Protein 1R8I (pdb70)

B-factor: mean 67.79, std 21.92, range [25.27, 118.04]

Nearest PDB structures (foldseek):
  1r8i-assembly1_A  TM=1.005E+00  e=4.907E-24  Escherichia coli
  4cgk-assembly1_A  TM=2.579E-01  e=3.972E+00  Streptococcus pneumoniae D39
  7p54-assembly1_B  TM=2.835E-01  e=8.994E+00  Homo sapiens

Secondary structure (DSSP, 8-state):
--STTHHHHHHHHHHHHHHHHHHHHHHHHHHHHHHTT--GGGSSSTTTSS-------TTTTHHHHHHH-S--SSS-HHHHSS-SHHHHTT--TTTTHHHHHHHHHHTTTT-HHHHHHHHHHHHHHHHHHHHHHHHHTTS--HHHHHHHHHHHHHHHHHHHHHHHHHHHHHHHHHHHHHHHHTTTS--

Foldseek 3Di:
DCPVVVVVVLVVLLVLLVVLLVLLVVLLVLLVVCLVQQCLVVQLDPLLVPLQDADLDPVVCLLLLQLVQPAAQQPRLVVLAPDSCVCVPPNDGSSVLSVSSNSCVVPPVSVSVSVVVSSVVLSVVSVVLNVQSVVCVVVPDDVSSVVSVVVSVVSVSHSVSNVSNVVVVVSSSVSRVVSVVSSVVPD

Organism: Escherichia coli (NCBI:txid562)

Solvent-accessible surface area: 10168 Å² total; per-residue (Å²): 150,69,94,92,52,35,40,106,87,4,76,101,4,24,102,57,0,99,126,4,44,62,68,1,74,70,0,41,80,64,2,21,62,8,21,117,83,16,63,4,64,100,19,94,37,134,104,20,118,108,51,46,47,91,61,8,81,141,42,54,130,32,2,41,82,0,8,102,26,116,43,27,25,2,77,33,5,78,74,8,12,59,45,47,60,37,2,79,65,90,67,93,73,23,36,1,4,55,46,2,6,107,41,2,32,120,107,40,4,39,64,84,95,110,6,51,138,23,2,80,103,24,33,124,69,0,42,77,1,38,60,49,1,112,123,6,79,94,104,90,67,150,155,41,18,54,79,2,72,56,101,2,110,92,6,44,24,8,0,100,8,1,58,13,5,1,77,1,2,80,28,0,15,36,3,0,74,94,24,36,65,29,50,135,72,113,133

InterPro domains:
  IPR014158 Type IV secretion system protein VirB5-like [PF07996] (28-215)
  IPR014158 Type IV secretion system protein VirB5-like [cd14262] (39-212)
  IPR023220 Type IV secretion system VirB5 superfamily [G3DSA:1.20.58.430] (25-218)

Radius of gyration: 20.44 Å; Cα contacts (8 Å, |Δi|>4): 172; chains: 1; bounding box: 71×39×32 Å

Structure (mmCIF, N/CA/C/O backbone):
data_1R8I
#
_entry.id   1R8I
#
_cell.length_a   144.015
_cell.length_b   144.015
_cell.length_c   91.880
_cell.angle_alpha   90.00
_cell.angle_beta   90.00
_cell.angle_gamma   120.00
#
_symmetry.space_group_name_H-M   'H 3 2'
#
loop_
_atom_site.group_PDB
_atom_site.id
_atom_site.type_symbol
_atom_site.label_atom_id
_atom_site.label_alt_id
_atom_site.label_comp_id
_atom_site.label_asym_id
_atom_site.label_entity_id
_atom_site.label_seq_id
_atom_site.pdbx_PDB_ins_code
_atom_site.Cartn_x
_atom_site.Cartn_y
_atom_site.Cartn_z
_atom_site.occupancy
_atom_site.B_iso_or_equiv
_atom_site.auth_seq_id
_atom_site.auth_comp_id
_atom_site.auth_asym_id
_atom_site.auth_atom_id
_atom_site.pdbx_PDB_model_num
ATOM 1 N N . THR A 1 8 ? 33.895 42.693 37.135 1.00 109.20 32 THR A N 1
ATOM 2 C CA . THR A 1 8 ? 33.308 43.601 38.168 1.00 110.45 32 THR A CA 1
ATOM 3 C C . THR A 1 8 ? 32.066 44.306 37.615 1.00 110.59 32 THR A C 1
ATOM 4 O O . THR A 1 8 ? 31.027 44.385 38.279 1.00 110.42 32 THR A O 1
ATOM 6 N N . GLU A 1 9 ? 32.188 44.818 36.393 1.00 110.56 33 GLU A N 1
ATOM 7 C CA . GLU A 1 9 ? 31.093 45.517 35.728 1.00 109.43 33 GLU A CA 1
ATOM 8 C C . GLU A 1 9 ? 31.180 45.297 34.216 1.00 108.65 33 GLU A C 1
ATOM 9 O O . GLU A 1 9 ? 30.629 46.073 33.436 1.00 108.81 33 GLU A O 1
ATOM 11 N N . LEU A 1 10 ? 31.884 44.238 33.814 1.00 107.09 34 LEU A N 1
ATOM 12 C CA . LEU A 1 10 ? 32.034 43.895 32.401 1.00 105.49 34 LEU A CA 1
ATOM 13 C C . LEU A 1 10 ? 30.748 43.205 31.932 1.00 104.52 34 LEU A C 1
ATOM 14 O O . LEU A 1 10 ? 30.174 43.561 30.899 1.00 104.34 34 LEU A O 1
ATOM 16 N N . ILE A 1 11 ? 30.306 42.212 32.703 1.00 102.71 35 ILE A N 1
ATOM 17 C CA . ILE A 1 11 ? 29.084 41.474 32.402 1.00 99.81 35 ILE A CA 1
ATOM 18 C C . ILE A 1 11 ? 27.928 42.181 33.099 1.00 98.19 35 ILE A C 1
ATOM 19 O O . ILE A 1 11 ? 26.760 41.944 32.791 1.00 99.64 35 ILE A O 1
ATOM 21 N N . LYS A 1 12 ? 28.262 43.047 34.048 1.00 95.28 36 LYS A N 1
ATOM 22 C CA . LYS A 1 12 ? 27.254 43.792 34.785 1.00 93.48 36 LYS A CA 1
ATOM 23 C C . LYS A 1 12 ? 26.665 44.897 33.906 1.00 92.45 36 LYS A C 1
ATOM 24 O O . LYS A 1 12 ? 25.635 45.494 34.236 1.00 91.57 36 LYS A O 1
ATOM 26 N N . GLN A 1 13 ? 27.331 45.172 32.787 1.00 91.19 37 GLN A N 1
ATOM 27 C CA . GLN A 1 13 ? 26.864 46.197 31.855 1.00 8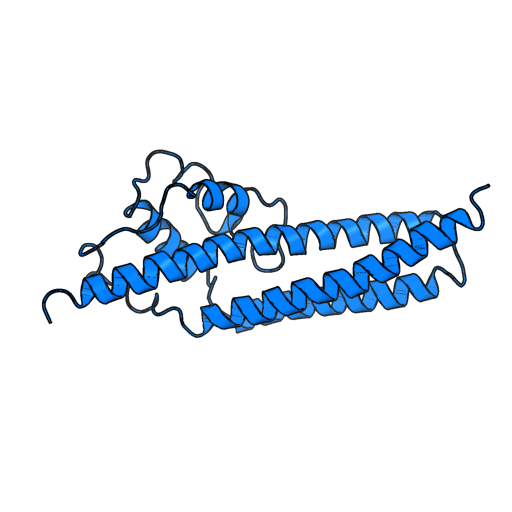9.00 37 GLN A CA 1
ATOM 28 C C . GLN A 1 13 ? 25.841 45.544 30.940 1.00 86.49 37 GLN A C 1
ATOM 29 O O . GLN A 1 13 ? 24.760 46.091 30.712 1.00 85.75 37 GLN A O 1
ATOM 31 N N . GLY A 1 14 ? 26.194 44.367 30.423 1.00 83.88 38 GLY A N 1
ATOM 32 C CA . GLY A 1 14 ? 25.286 43.631 29.562 1.00 81.27 38 GLY A CA 1
ATOM 33 C C . GLY A 1 14 ? 23.981 43.420 30.309 1.00 79.53 38 GLY A C 1
ATOM 34 O O . GLY A 1 14 ? 22.965 43.042 29.726 1.00 78.02 38 GLY A O 1
ATOM 35 N N . GLU A 1 15 ? 24.020 43.663 31.617 1.00 78.76 39 GLU A N 1
ATOM 36 C CA . GLU A 1 15 ? 22.842 43.531 32.451 1.00 77.60 39 GLU A CA 1
ATOM 37 C C . GLU A 1 15 ? 21.976 44.764 32.235 1.00 75.51 39 GLU A C 1
ATOM 38 O O . GLU A 1 15 ? 20.901 44.675 31.646 1.00 73.37 39 GLU A O 1
ATOM 44 N N . GLN A 1 16 ? 22.463 45.915 32.708 1.00 75.36 40 GLN A N 1
ATOM 45 C CA . GLN A 1 16 ? 21.734 47.181 32.589 1.00 73.93 40 GLN A CA 1
ATOM 46 C C . GLN A 1 16 ? 21.289 47.376 31.147 1.00 70.73 40 GLN A C 1
ATOM 47 O O . GLN A 1 16 ? 20.253 47.994 30.871 1.00 70.00 40 GLN A O 1
ATOM 53 N N . LEU A 1 17 ? 22.082 46.836 30.233 1.00 65.85 41 LEU A N 1
ATOM 54 C CA . LEU A 1 17 ? 21.783 46.949 28.825 1.00 62.16 41 LEU A CA 1
ATOM 55 C C . LEU A 1 17 ? 20.512 46.163 28.487 1.00 61.62 41 LEU A C 1
ATOM 56 O O . LEU A 1 17 ? 19.584 46.724 27.892 1.00 63.89 41 LEU A O 1
ATOM 61 N N . GLU A 1 18 ? 20.445 44.885 28.869 1.00 59.35 42 GLU A N 1
ATOM 62 C CA . GLU A 1 18 ? 19.246 44.084 28.586 1.00 56.30 42 GLU A CA 1
ATOM 63 C C . GLU A 1 18 ? 18.030 44.713 29.276 1.00 55.57 42 GLU A C 1
ATOM 64 O O . GLU A 1 18 ? 16.928 44.751 28.718 1.00 54.00 42 GLU A O 1
ATOM 70 N N . GLN A 1 19 ? 18.245 45.205 30.493 1.00 55.79 43 GLN A N 1
ATOM 71 C CA . GLN A 1 19 ? 17.198 45.856 31.263 1.00 56.84 43 GLN A CA 1
ATOM 72 C C . GLN A 1 19 ? 16.568 46.927 30.364 1.00 57.13 43 GLN A C 1
ATOM 73 O O . GLN A 1 19 ? 15.346 47.147 30.386 1.00 55.88 43 GLN A O 1
ATOM 79 N N . MET A 1 20 ? 17.417 47.586 29.572 1.00 56.14 44 MET A N 1
ATOM 80 C CA . MET A 1 20 ? 16.966 48.616 28.647 1.00 54.72 44 MET A CA 1
ATOM 81 C C . MET A 1 20 ? 16.051 47.969 27.600 1.00 55.86 44 MET A C 1
ATOM 82 O O . MET A 1 20 ? 14.867 48.305 27.514 1.00 55.81 44 MET A O 1
ATOM 87 N N . ALA A 1 21 ? 16.593 47.028 26.826 1.00 56.48 45 ALA A N 1
ATOM 88 C CA . ALA A 1 21 ? 15.830 46.343 25.773 1.00 56.91 45 ALA A CA 1
ATOM 89 C C . ALA A 1 21 ? 14.432 45.924 26.208 1.00 57.81 45 ALA A C 1
ATOM 90 O O . ALA A 1 21 ? 13.511 45.829 25.373 1.00 55.60 45 ALA A O 1
ATOM 92 N N . GLN A 1 22 ? 14.287 45.659 27.506 1.00 58.43 46 GLN A N 1
ATOM 93 C CA . GLN A 1 22 ? 13.004 45.254 28.071 1.00 60.26 46 GLN A CA 1
ATOM 94 C C . GLN A 1 22 ? 12.153 46.483 28.196 1.00 59.11 46 GLN A C 1
ATOM 95 O O . GLN A 1 22 ? 11.004 46.506 27.753 1.00 57.14 46 GLN A O 1
ATOM 101 N N . GLN A 1 23 ? 12.735 47.496 28.835 1.00 60.30 47 GLN A N 1
ATOM 102 C CA . GLN A 1 23 ? 12.074 48.780 29.045 1.00 59.90 47 GLN A CA 1
ATOM 103 C C . GLN A 1 23 ? 11.466 49.216 27.717 1.00 57.93 47 GLN A C 1
ATOM 104 O O . GLN A 1 23 ? 10.324 49.674 27.656 1.00 57.48 47 GLN A O 1
ATOM 110 N N . LEU A 1 24 ? 12.233 49.059 26.647 1.00 54.42 48 LEU A N 1
ATOM 111 C CA . LEU A 1 24 ? 11.738 49.442 25.350 1.00 52.85 48 LEU A CA 1
ATOM 112 C C . LEU A 1 24 ? 10.473 48.672 25.017 1.00 51.96 48 LEU A C 1
ATOM 113 O O . LEU A 1 24 ? 9.402 49.266 24.973 1.00 51.14 48 LEU A O 1
ATOM 118 N N . GLU A 1 25 ? 10.583 47.360 24.809 1.00 55.42 49 GLU A N 1
ATOM 119 C CA . GLU A 1 25 ? 9.417 46.543 24.454 1.00 56.63 49 GLU A CA 1
ATOM 120 C C . GLU A 1 25 ? 8.251 46.757 25.399 1.00 55.44 49 GLU A C 1
ATOM 121 O O . GLU A 1 25 ? 7.094 46.622 24.999 1.00 54.28 49 GLU A O 1
ATOM 127 N N . GLN A 1 26 ? 8.560 47.104 26.645 1.00 54.67 50 GLN A N 1
ATOM 128 C CA . GLN A 1 26 ? 7.546 47.359 27.663 1.00 53.91 50 GLN A CA 1
ATOM 129 C C . GLN A 1 26 ? 6.886 48.732 27.448 1.00 52.79 50 GLN A C 1
ATOM 130 O O . GLN A 1 26 ? 5.686 48.883 27.669 1.00 52.75 50 GLN A O 1
ATOM 136 N N . LEU A 1 27 ? 7.670 49.732 27.027 1.00 52.98 51 LEU A N 1
ATOM 137 C CA . LEU A 1 27 ? 7.142 51.082 26.743 1.00 50.58 51 LEU A CA 1
ATOM 138 C C . LEU A 1 27 ? 6.322 51.043 25.467 1.00 50.43 51 LEU A C 1
ATOM 139 O O . LEU A 1 27 ? 5.264 51.654 25.391 1.00 51.37 51 LEU A O 1
ATOM 144 N N . LYS A 1 28 ? 6.817 50.331 24.460 1.00 50.20 52 LYS A N 1
ATOM 145 C CA . LYS A 1 28 ? 6.091 50.210 23.206 1.00 51.08 52 LYS A CA 1
ATOM 146 C C . LYS A 1 28 ? 4.720 49.624 23.530 1.00 51.26 52 LYS A C 1
ATOM 147 O O . LYS A 1 28 ? 3.797 49.630 22.696 1.00 51.96 52 LYS A O 1
ATOM 153 N N . SER A 1 29 ? 4.598 49.099 24.745 1.00 50.59 53 SER A N 1
ATOM 154 C CA . SER A 1 29 ? 3.350 48.490 25.165 1.00 49.72 53 SER A CA 1
ATOM 155 C C . SER A 1 29 ? 2.344 49.497 25.730 1.00 48.93 53 SER A C 1
ATOM 156 O O . SER A 1 29 ? 1.182 49.489 25.319 1.00 47.40 53 SER A O 1
ATOM 159 N N . GLN A 1 30 ? 2.763 50.355 26.663 1.00 49.04 54 GLN A N 1
ATOM 160 C CA . G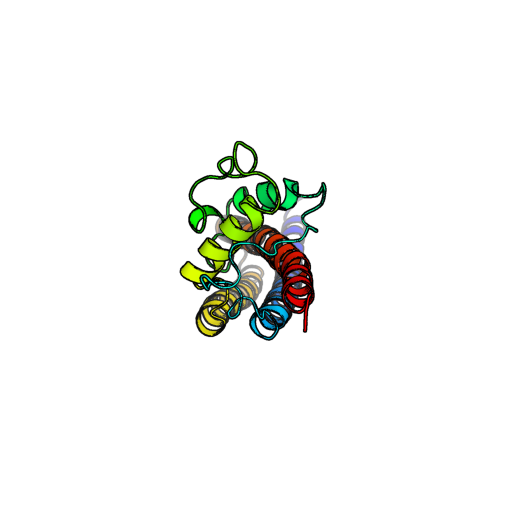LN A 1 30 ? 1.824 51.344 27.200 1.00 51.01 54 GLN A CA 1
ATOM 161 C C . GLN A 1 30 ? 1.322 52.175 26.020 1.00 52.57 54 GLN A C 1
ATOM 162 O O . GLN A 1 30 ? 0.116 52.382 25.831 1.00 54.72 54 GLN A O 1
ATOM 168 N N . LEU A 1 31 ? 2.275 52.655 25.232 1.00 51.42 55 LEU A N 1
ATOM 169 C CA . LEU A 1 31 ? 1.968 53.476 24.082 1.00 52.61 55 LEU A CA 1
ATOM 170 C C . LEU A 1 31 ? 0.848 52.842 23.278 1.00 52.70 55 LEU A C 1
ATOM 171 O O . LEU A 1 31 ? -0.097 53.520 22.882 1.00 52.18 55 LEU A O 1
ATOM 176 N N . GLU A 1 32 ? 0.950 51.538 23.045 1.00 54.33 56 GLU A N 1
ATOM 177 C CA . GLU A 1 32 ? -0.069 50.837 22.275 1.00 56.18 56 GLU A CA 1
ATOM 178 C C . GLU A 1 32 ? -1.430 51.041 22.939 1.00 57.57 56 GLU A C 1
ATOM 179 O O . GLU A 1 32 ? -2.441 51.275 22.269 1.00 57.93 56 GLU A O 1
ATOM 185 N N . THR A 1 33 ? -1.438 50.944 24.265 1.00 58.68 57 THR A N 1
ATOM 186 C CA . THR A 1 33 ? -2.647 51.132 25.053 1.00 59.13 57 THR A CA 1
ATOM 187 C C . THR A 1 33 ? -3.100 52.571 24.831 1.00 59.01 57 THR A C 1
ATOM 188 O O . THR A 1 33 ? -4.160 52.817 24.244 1.00 59.84 57 THR A O 1
ATOM 192 N N . GLN A 1 34 ? -2.282 53.517 25.287 1.00 57.21 58 GLN A N 1
ATOM 193 C CA . GLN A 1 34 ? -2.593 54.928 25.140 1.00 56.49 58 GLN A CA 1
ATOM 194 C C . GLN A 1 34 ? -3.170 55.225 23.751 1.00 56.25 58 GLN A C 1
ATOM 195 O O . GLN A 1 34 ? -4.284 55.734 23.636 1.00 56.96 58 GLN A O 1
ATOM 201 N N . LYS A 1 35 ? -2.429 54.886 22.702 1.00 57.45 59 LYS A N 1
ATOM 202 C CA . LYS A 1 35 ? -2.902 55.117 21.347 1.00 58.53 59 LYS A CA 1
ATOM 203 C C . LYS A 1 35 ? -4.337 54.611 21.232 1.00 59.50 59 LYS A C 1
ATOM 204 O O . LYS A 1 35 ? -5.253 55.362 20.920 1.00 59.39 59 LYS A O 1
ATOM 210 N N . ASN A 1 36 ? -4.536 53.332 21.503 1.00 61.63 60 ASN A N 1
ATOM 211 C CA . ASN A 1 36 ? -5.867 52.756 21.410 1.00 63.93 60 ASN A CA 1
ATOM 212 C C . ASN A 1 36 ? -6.872 53.475 22.288 1.00 65.56 60 ASN A C 1
ATOM 213 O O . ASN A 1 36 ? -7.896 5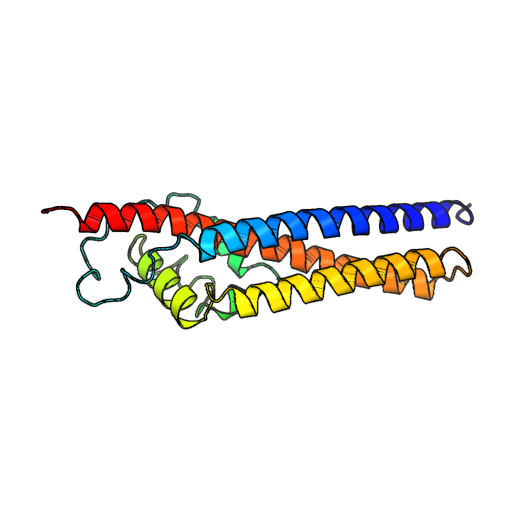3.967 21.800 1.00 67.99 60 ASN A O 1
ATOM 218 N N . MET A 1 37 ? -6.583 53.528 23.583 1.00 65.35 61 MET A N 1
ATOM 219 C CA . MET A 1 37 ? -7.471 54.188 24.520 1.00 66.17 61 MET A CA 1
ATOM 220 C C . MET A 1 37 ? -7.851 55.584 24.007 1.00 66.11 61 MET A C 1
ATOM 221 O O . MET A 1 37 ? -9.040 55.908 23.874 1.00 65.23 61 MET A O 1
ATOM 226 N N . TYR A 1 38 ? -6.845 56.409 23.716 1.00 63.94 62 TYR A N 1
ATOM 227 C CA . TYR A 1 38 ? -7.113 57.750 23.211 1.00 62.02 62 TYR A CA 1
ATOM 228 C C . TYR A 1 38 ? -8.141 57.674 22.085 1.00 61.35 62 TYR A C 1
ATOM 229 O O . TYR A 1 38 ? -9.132 58.397 22.094 1.00 60.75 62 TYR A O 1
ATOM 238 N N . GLU A 1 39 ? -7.888 56.809 21.108 1.00 62.87 63 GLU A N 1
ATOM 239 C CA . GLU A 1 39 ? -8.798 56.641 19.977 1.00 64.89 63 GLU A CA 1
ATOM 240 C C . GLU A 1 39 ? -10.200 56.366 20.472 1.00 64.72 63 GLU A C 1
ATOM 241 O O . GLU A 1 39 ? -11.180 56.829 19.882 1.00 63.49 63 GLU A O 1
ATOM 247 N N . SER A 1 40 ? -10.285 55.594 21.554 1.00 65.15 64 SER A N 1
ATOM 248 C CA . SER A 1 40 ? -11.572 55.269 22.147 1.00 65.89 64 SER A CA 1
ATOM 249 C C . SER A 1 40 ? -12.358 56.567 22.311 1.00 64.77 64 SER A C 1
ATOM 250 O O . SER A 1 40 ? -13.419 56.760 21.711 1.00 65.65 64 SER A O 1
ATOM 253 N N . MET A 1 41 ? -11.802 57.464 23.113 1.00 62.94 65 MET A N 1
ATOM 254 C CA . MET A 1 41 ? -12.423 58.743 23.389 1.00 59.84 65 MET A CA 1
ATOM 255 C C . MET A 1 41 ? -12.673 59.614 22.163 1.00 60.55 65 MET A C 1
ATOM 256 O O . MET A 1 41 ? -13.778 60.115 21.983 1.00 63.05 65 MET A O 1
ATOM 261 N N . ALA A 1 42 ? -11.670 59.794 21.314 1.00 60.84 66 ALA A N 1
ATOM 262 C CA . ALA A 1 42 ? -11.847 60.627 20.125 1.00 60.97 66 ALA A CA 1
ATOM 263 C C . ALA A 1 42 ? -12.988 60.133 19.234 1.00 62.11 66 ALA A C 1
ATOM 264 O O . ALA A 1 42 ? -13.389 60.818 18.280 1.00 61.20 66 ALA A O 1
ATOM 266 N N . LYS A 1 43 ? -13.506 58.948 19.561 1.00 63.12 67 LYS A N 1
ATOM 267 C CA . LYS A 1 43 ? -14.597 58.318 18.811 1.00 64.19 67 LYS A CA 1
ATOM 268 C C . LYS A 1 43 ? -15.906 58.179 19.612 1.00 64.72 67 LYS A C 1
ATOM 269 O O . LYS A 1 43 ? -16.793 57.426 19.222 1.00 65.45 67 LYS A O 1
ATOM 275 N N . THR A 1 44 ? -16.032 58.891 20.727 1.00 63.81 68 THR A N 1
ATOM 276 C CA . THR A 1 44 ? -17.240 58.799 21.553 1.00 63.13 68 THR A CA 1
ATOM 277 C C . THR A 1 44 ? -17.455 60.043 22.418 1.00 63.81 68 THR A C 1
ATOM 278 O O . THR A 1 44 ? -18.246 60.014 23.375 1.00 63.07 68 THR A O 1
ATOM 282 N N . THR A 1 45 ? -16.775 61.130 22.057 1.00 61.84 69 THR A N 1
ATOM 283 C CA . THR A 1 45 ? -16.820 62.365 22.820 1.00 59.17 69 THR A CA 1
ATOM 284 C C . THR A 1 45 ? -18.167 63.012 23.046 1.00 60.57 69 THR A C 1
ATOM 285 O O . THR A 1 45 ? -18.606 63.172 24.193 1.00 62.63 69 THR A O 1
ATOM 289 N N . ASN A 1 46 ? -18.815 63.400 21.957 1.00 59.56 70 ASN A N 1
ATOM 290 C CA . ASN A 1 46 ? -20.097 64.098 22.041 1.00 58.22 70 ASN A CA 1
ATOM 291 C C . ASN A 1 46 ? -19.797 65.567 22.330 1.00 55.31 70 ASN A C 1
ATOM 292 O O . ASN A 1 46 ? -20.600 66.433 22.010 1.00 56.86 70 ASN A O 1
ATOM 297 N N . LEU A 1 47 ? -18.642 65.850 22.921 1.00 51.11 71 LEU A N 1
ATOM 298 C CA . LEU A 1 47 ? -18.294 67.221 23.254 1.00 51.71 71 LEU A CA 1
ATOM 299 C C . LEU A 1 47 ? -18.579 68.232 22.151 1.00 53.66 71 LEU A C 1
ATOM 300 O O . LEU A 1 47 ? -18.633 69.438 22.410 1.00 54.04 71 LEU A O 1
ATOM 305 N N . GLY A 1 48 ? -18.748 67.759 20.921 1.00 54.52 72 GLY A N 1
ATOM 306 C CA . GLY A 1 48 ? -19.041 68.677 19.833 1.00 56.67 72 GLY A CA 1
ATOM 307 C C . GLY A 1 48 ? -20.459 69.218 19.954 1.00 59.16 72 GLY A C 1
ATOM 308 O O . GLY A 1 48 ? -20.851 70.141 19.232 1.00 59.39 72 GLY A O 1
ATOM 309 N N . ASP A 1 49 ? -21.229 68.639 20.875 1.00 60.24 73 ASP A N 1
ATOM 310 C CA . ASP A 1 49 ? -22.609 69.046 21.102 1.00 62.19 73 ASP A CA 1
ATOM 311 C C . ASP A 1 49 ? -22.762 69.740 22.448 1.00 61.19 73 ASP A C 1
ATOM 312 O O . ASP A 1 49 ? -23.804 69.623 23.093 1.00 62.43 73 ASP A O 1
ATOM 317 N N . LEU A 1 50 ? -21.731 70.463 22.872 1.00 58.42 74 LEU A N 1
ATOM 318 C CA . LEU A 1 50 ? -21.769 71.165 24.150 1.00 55.70 74 LEU A CA 1
ATOM 319 C C . LEU A 1 50 ? -20.923 72.428 24.094 1.00 55.92 74 LEU A C 1
ATOM 320 O O . LEU A 1 50 ? -20.513 72.955 25.135 1.00 54.49 74 LEU A O 1
ATOM 325 N N . LEU A 1 51 ? -20.652 72.913 22.887 1.00 54.93 75 LEU A N 1
ATOM 326 C CA . LEU A 1 51 ? -19.836 74.108 22.741 1.00 56.10 75 LEU A CA 1
ATOM 327 C C . LEU A 1 51 ? -20.677 75.258 22.210 1.00 56.95 75 LEU A C 1
ATOM 328 O O . LEU A 1 51 ? -20.139 76.308 21.805 1.00 55.48 75 LEU A O 1
ATOM 333 N N . GLY A 1 52 ? -21.996 75.048 22.218 1.00 56.47 76 GLY A N 1
ATOM 334 C CA . GLY A 1 52 ? -22.931 76.056 21.742 1.00 57.58 76 GLY A CA 1
ATOM 335 C C . GLY A 1 52 ? -23.544 76.887 22.854 1.00 57.65 76 GLY A C 1
ATOM 336 O O . GLY A 1 52 ? -23.371 76.584 24.036 1.00 57.77 76 GLY A O 1
ATOM 337 N N . THR A 1 53 ? -24.261 77.941 22.474 1.00 58.94 77 THR A N 1
ATOM 338 C CA . THR A 1 53 ? -24.904 78.825 23.446 1.00 59.02 77 THR A CA 1
ATOM 339 C C . THR A 1 53 ? -26.091 78.164 24.144 1.00 61.97 77 THR A C 1
ATOM 340 O O . THR A 1 53 ? -26.471 78.564 25.241 1.00 61.54 77 THR A O 1
ATOM 344 N N . SER A 1 54 ? -26.663 77.146 23.505 1.00 66.63 78 SER A N 1
ATOM 345 C CA . SER A 1 54 ? -27.825 76.438 24.038 1.00 69.14 78 SER A CA 1
ATOM 346 C C . SER A 1 54 ? -27.517 75.508 25.201 1.00 71.52 78 SER A C 1
ATOM 347 O O . SER A 1 54 ? -28.428 75.009 25.866 1.00 71.05 78 SER A O 1
ATOM 350 N N . THR A 1 55 ? -26.238 75.275 25.454 1.00 75.84 79 THR A N 1
ATOM 351 C CA . THR A 1 55 ? -25.859 74.367 26.521 1.00 80.83 79 THR A CA 1
ATOM 352 C C . THR A 1 55 ? -25.209 75.083 27.699 1.00 85.47 79 THR A C 1
ATOM 353 O O . THR A 1 55 ? -25.316 74.621 28.838 1.00 85.46 79 THR A O 1
ATOM 357 N N . ASN A 1 56 ? -24.543 76.205 27.414 1.00 91.47 80 ASN A N 1
ATOM 358 C CA . ASN A 1 56 ? -23.833 77.009 28.422 1.00 98.21 80 ASN A CA 1
ATOM 359 C C . ASN A 1 56 ? -24.250 76.757 29.878 1.00 102.19 80 ASN A C 1
ATOM 360 O O . ASN A 1 56 ? -23.400 76.555 30.757 1.00 103.23 80 ASN A O 1
ATOM 365 N N . THR A 1 57 ? -25.553 76.782 30.139 1.00 105.85 81 THR A N 1
ATOM 366 C CA . THR A 1 57 ? -26.045 76.534 31.485 1.00 108.42 81 THR A CA 1
ATOM 367 C C . THR A 1 57 ? -26.313 75.028 31.613 1.00 110.73 81 THR A C 1
ATOM 368 O O . THR A 1 57 ? -25.421 74.222 31.315 1.00 109.21 81 THR A O 1
ATOM 372 N N . LEU A 1 58 ? -27.527 74.657 32.038 1.00 113.45 82 LEU A N 1
ATOM 373 C CA . LEU A 1 58 ? -27.926 73.251 32.210 1.00 115.19 82 LEU A CA 1
ATOM 374 C C . LEU A 1 58 ? -26.709 72.357 32.465 1.00 116.21 82 LEU A C 1
ATOM 375 O O . LEU A 1 58 ? -26.558 71.293 31.851 1.00 115.94 82 LEU A O 1
ATOM 377 N N . ALA A 1 59 ? -25.851 72.806 33.381 1.00 116.66 83 ALA A N 1
ATOM 378 C CA . ALA A 1 59 ? -24.626 72.092 33.726 1.00 117.23 83 ALA A CA 1
ATOM 379 C C . ALA A 1 59 ? -24.686 71.398 35.091 1.00 117.44 83 ALA A C 1
ATOM 380 O O . ALA A 1 59 ? -24.634 72.055 36.138 1.00 118.04 83 ALA A O 1
ATOM 382 N N . ASN A 1 60 ? -24.789 70.068 35.065 1.00 116.57 84 ASN A N 1
ATOM 383 C CA . ASN A 1 60 ? -24.835 69.261 36.283 1.00 114.70 84 ASN A CA 1
ATOM 384 C C . ASN A 1 60 ? -23.442 69.233 36.917 1.00 113.59 84 ASN A C 1
ATOM 385 O O . ASN A 1 60 ? -22.726 70.239 36.901 1.00 112.72 84 ASN A O 1
ATOM 387 N N . ASN A 1 61 ? -23.056 68.086 37.471 1.00 112.65 85 ASN A N 1
ATOM 388 C CA . ASN A 1 61 ? -21.743 67.963 38.097 1.00 111.72 85 ASN A CA 1
ATOM 389 C C . ASN A 1 61 ? -21.241 66.528 38.233 1.00 110.75 85 ASN A C 1
ATOM 390 O O . ASN A 1 61 ? -22.020 65.581 38.378 1.00 110.09 85 ASN A O 1
ATOM 395 N N . LEU A 1 62 ? -19.921 66.391 38.172 1.00 110.04 86 LEU A N 1
ATOM 396 C CA . LEU A 1 62 ? -19.248 65.108 38.317 1.00 109.89 86 LEU A CA 1
ATOM 397 C C . LEU A 1 62 ? -17.729 65.254 38.495 1.00 109.42 86 LEU A C 1
ATOM 398 O O . LEU A 1 62 ? -17.049 64.281 38.840 1.00 109.12 86 LEU A O 1
ATOM 403 N N . PRO A 1 63 ? -17.169 66.458 38.242 1.00 109.80 87 PRO A N 1
ATOM 404 C CA . PRO A 1 63 ? -15.716 66.589 38.426 1.00 110.85 87 PRO A CA 1
ATOM 405 C C . PRO A 1 63 ? -15.381 66.543 39.923 1.00 110.60 87 PRO A C 1
ATOM 406 O O . PRO A 1 63 ? -14.979 67.547 40.523 1.00 111.06 87 PRO A O 1
ATOM 410 N N . ASP A 1 64 ? -15.556 65.358 40.506 1.00 109.35 88 ASP A N 1
ATOM 411 C CA . ASP A 1 64 ? -15.322 65.117 41.924 1.00 108.02 88 ASP A CA 1
ATOM 412 C C . ASP A 1 64 ? -13.969 65.555 42.487 1.00 107.02 88 ASP A C 1
ATOM 413 O O . ASP A 1 64 ? -13.139 66.148 41.792 1.00 107.37 88 ASP A O 1
ATOM 418 N N . ASN A 1 65 ? -13.779 65.245 43.767 1.00 106.09 89 ASN A N 1
ATOM 419 C CA . ASN A 1 65 ? -12.572 65.569 44.527 1.00 104.82 89 ASN A CA 1
ATOM 420 C C . ASN A 1 65 ? -11.251 65.384 43.776 1.00 103.76 89 ASN A C 1
ATOM 421 O O . ASN A 1 65 ? -10.360 66.241 43.854 1.00 102.88 89 ASN A O 1
ATOM 426 N N . TRP A 1 66 ? -11.133 64.261 43.064 1.00 102.19 90 TRP A N 1
ATOM 427 C CA . TRP A 1 66 ? -9.930 63.918 42.310 1.00 99.61 90 TRP A CA 1
ATOM 428 C C . TRP A 1 66 ? -9.427 65.025 41.373 1.00 98.41 90 TRP A C 1
ATOM 429 O O . TRP A 1 66 ? -8.462 64.813 40.637 1.00 99.63 90 TRP A O 1
ATOM 431 N N . LYS A 1 67 ? -10.071 66.195 41.409 1.00 96.07 91 LYS A N 1
ATOM 432 C CA . LYS A 1 67 ? -9.693 67.341 40.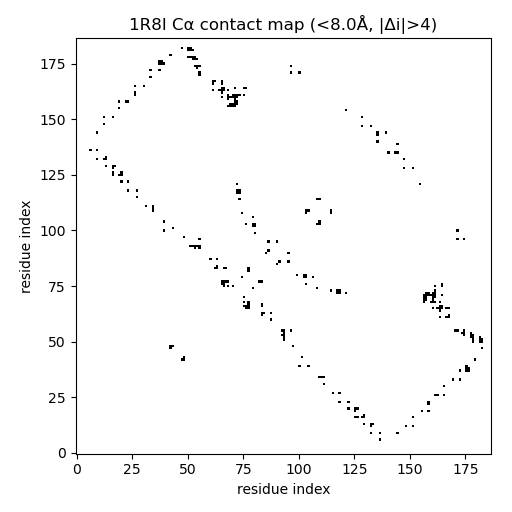577 1.00 93.15 91 LYS A CA 1
ATOM 433 C C . LYS A 1 67 ? -8.245 67.798 40.774 1.00 93.22 91 LYS A C 1
ATOM 434 O O . LYS A 1 67 ? -7.914 68.971 40.575 1.00 90.54 91 LYS A O 1
ATOM 440 N N . GLU A 1 68 ? -7.399 66.864 41.197 1.00 94.36 92 GLU A N 1
ATOM 441 C CA . GLU A 1 68 ? -5.973 67.111 41.356 1.00 96.05 92 GLU A CA 1
ATOM 442 C C . GLU A 1 68 ? -5.414 66.479 40.090 1.00 95.09 92 GLU A C 1
ATOM 443 O O . GLU A 1 68 ? -4.280 66.730 39.685 1.00 94.36 92 GLU A O 1
ATOM 449 N N . VAL A 1 69 ? -6.237 65.632 39.481 1.00 94.38 93 VAL A N 1
ATOM 450 C CA . VAL A 1 69 ? -5.880 64.976 38.241 1.00 93.73 93 VAL A CA 1
ATOM 451 C C . VAL A 1 69 ? -5.469 66.091 37.293 1.00 93.87 93 VAL A C 1
ATOM 452 O O . VAL A 1 69 ? -4.513 65.952 36.532 1.00 95.55 93 VAL A O 1
ATOM 456 N N . TYR A 1 70 ? -6.191 67.205 37.356 1.00 93.22 94 TYR A N 1
ATOM 457 C CA . TYR A 1 70 ? -5.896 68.359 36.517 1.00 93.29 94 TYR A CA 1
ATOM 458 C C . TYR A 1 70 ? -4.509 68.917 36.818 1.00 93.30 94 TYR A C 1
ATOM 459 O O . TYR A 1 70 ? -3.868 69.508 35.949 1.00 93.02 94 TYR A O 1
ATOM 468 N N . SER A 1 71 ? -4.048 68.746 38.052 1.00 93.75 95 SER A N 1
ATOM 469 C CA . SER A 1 71 ? -2.728 69.249 38.418 1.00 93.86 95 SER A CA 1
ATOM 470 C C . SER A 1 71 ? -1.649 68.351 37.811 1.00 91.84 95 SER A C 1
ATOM 471 O O . SER A 1 71 ? -0.719 68.843 37.169 1.00 91.47 95 SER A O 1
ATOM 474 N N . ASP A 1 72 ? -1.784 67.039 38.005 1.00 89.47 96 ASP A N 1
ATOM 475 C CA . ASP A 1 72 ? -0.817 66.087 37.466 1.00 88.34 96 ASP A CA 1
ATOM 476 C C . ASP A 1 72 ? -0.710 66.280 35.963 1.00 86.83 96 ASP A C 1
ATOM 477 O O . ASP A 1 72 ? 0.388 66.402 35.411 1.00 86.23 96 ASP A O 1
ATOM 482 N N . ALA A 1 73 ? -1.867 66.305 35.312 1.00 84.01 97 ALA A N 1
ATOM 483 C CA . ALA A 1 73 ? -1.937 66.469 33.872 1.00 82.88 97 ALA A CA 1
ATOM 484 C C . ALA A 1 73 ? -1.165 67.685 33.372 1.00 81.93 97 ALA A C 1
ATOM 485 O O . ALA A 1 73 ? -0.400 67.589 32.408 1.00 81.60 97 ALA A O 1
ATOM 487 N N . MET A 1 74 ? -1.355 68.828 34.022 1.00 81.03 98 MET A N 1
ATOM 488 C CA . MET A 1 74 ? -0.665 70.036 33.591 1.00 80.16 98 MET A CA 1
ATOM 489 C C . MET A 1 74 ? 0.770 70.096 34.095 1.00 79.27 98 MET A C 1
ATOM 490 O O . MET A 1 74 ? 1.578 70.878 33.593 1.00 77.86 98 MET A O 1
ATOM 495 N N . ASN A 1 75 ? 1.085 69.262 35.082 1.00 79.85 99 ASN A N 1
ATOM 496 C CA . ASN A 1 75 ? 2.433 69.217 35.639 1.00 81.42 99 ASN A CA 1
ATOM 497 C C . ASN A 1 75 ? 3.374 68.501 34.682 1.00 80.28 99 ASN A C 1
ATOM 498 O O . ASN A 1 75 ? 4.471 68.995 34.400 1.00 79.66 99 ASN A O 1
ATOM 503 N N . SER A 1 76 ? 2.935 67.342 34.190 1.00 78.38 100 SER A N 1
ATOM 504 C CA . SER A 1 76 ? 3.717 66.546 33.249 1.00 75.03 100 SER A CA 1
ATOM 505 C C . SER A 1 76 ? 4.777 67.384 32.532 1.00 74.23 100 SER A C 1
ATOM 506 O O . SER A 1 76 ? 4.467 68.339 31.814 1.00 72.72 100 SER A O 1
ATOM 509 N N . SER A 1 77 ? 6.035 67.025 32.749 1.00 73.96 101 SER A N 1
ATOM 510 C CA . SER A 1 77 ? 7.152 67.712 32.114 1.00 73.14 101 SER A CA 1
ATOM 511 C C . SER A 1 77 ? 7.109 67.495 30.590 1.00 71.48 101 SER A C 1
ATOM 512 O O . SER A 1 77 ? 7.514 68.372 29.819 1.00 73.23 101 SER A O 1
ATOM 515 N N . SER A 1 78 ? 6.619 66.324 30.175 1.00 66.85 102 SER A N 1
ATOM 516 C CA . SER A 1 78 ? 6.515 65.956 28.763 1.00 62.58 102 SER A CA 1
ATOM 517 C C . SER A 1 78 ? 5.208 65.232 28.456 1.00 59.90 102 SER A C 1
ATOM 518 O O . SER A 1 78 ? 4.383 64.992 29.336 1.00 59.10 102 SER A O 1
ATOM 521 N N . SER A 1 79 ? 5.043 64.875 27.189 1.00 55.89 103 SER A N 1
ATOM 522 C CA . SER A 1 79 ? 3.876 64.137 26.722 1.00 54.00 103 SER A CA 1
ATOM 523 C C . SER A 1 79 ? 4.172 63.721 25.287 1.00 52.10 103 SER A C 1
ATOM 524 O O . SER A 1 79 ? 5.192 64.129 24.717 1.00 53.06 103 SER A O 1
ATOM 527 N N . VAL A 1 80 ? 3.301 62.904 24.704 1.00 47.20 104 VAL A N 1
ATOM 528 C CA . VAL A 1 80 ? 3.514 62.455 23.339 1.00 42.23 104 VAL A CA 1
ATOM 529 C C . VAL A 1 80 ? 2.708 63.326 22.418 1.00 42.22 104 VAL A C 1
ATOM 530 O O . VAL A 1 80 ? 3.217 63.872 21.438 1.00 40.61 104 VAL A O 1
ATOM 534 N N . THR A 1 81 ? 1.430 63.439 22.734 1.00 42.15 105 THR A N 1
ATOM 535 C CA . THR A 1 81 ? 0.556 64.286 21.957 1.00 42.25 105 THR A CA 1
ATOM 536 C C . THR A 1 81 ? 0.675 65.637 22.656 1.00 45.04 105 THR A C 1
ATOM 537 O O . THR A 1 81 ? 0.984 65.691 23.848 1.00 44.55 105 THR A O 1
ATOM 541 N N . PRO A 1 82 ? 0.440 66.743 21.928 1.00 47.34 106 PRO A N 1
ATOM 542 C CA . PRO A 1 82 ? 0.538 68.100 22.491 1.00 46.43 106 PRO A CA 1
ATOM 543 C C . PRO A 1 82 ? 0.177 68.233 23.980 1.00 50.03 106 PRO A C 1
ATOM 544 O O . PRO A 1 82 ? -0.954 67.944 24.398 1.00 48.92 106 PRO A O 1
ATOM 548 N N . SER A 1 83 ? 1.155 68.676 24.769 1.00 51.42 107 SER A N 1
ATOM 549 C CA . SER A 1 83 ? 0.997 68.836 26.210 1.00 55.18 107 SER A CA 1
ATOM 550 C C . SER A 1 83 ? -0.251 69.583 26.628 1.00 58.24 107 SER A C 1
ATOM 551 O O . SER A 1 83 ? -0.500 70.696 26.171 1.00 59.22 107 SER A O 1
ATOM 554 N N . VAL A 1 84 ? -1.025 68.971 27.518 1.00 61.63 108 VAL A N 1
ATOM 555 C CA . VAL A 1 84 ? -2.244 69.593 28.034 1.00 62.46 108 VAL A CA 1
ATOM 556 C C . VAL A 1 84 ? -1.802 70.907 28.666 1.00 65.37 108 VAL A C 1
ATOM 557 O O . VAL A 1 84 ? -2.567 71.865 28.771 1.00 66.43 108 VAL A O 1
ATOM 561 N N . ASN A 1 85 ? -0.539 70.924 29.077 1.00 68.44 109 ASN A N 1
ATOM 562 C CA . ASN A 1 85 ? 0.076 72.077 29.716 1.00 71.65 109 ASN A CA 1
ATOM 563 C C . ASN A 1 85 ? -0.108 73.357 28.930 1.00 72.28 109 ASN A C 1
ATOM 564 O O . ASN A 1 85 ? -0.455 74.391 29.488 1.00 75.88 109 ASN A O 1
ATOM 569 N N . SER A 1 86 ? 0.129 73.276 27.628 1.00 71.58 110 SER A N 1
ATOM 570 C CA . SER A 1 86 ? 0.027 74.433 26.758 1.00 70.52 110 SER A CA 1
ATOM 571 C C . SER A 1 86 ? -1.358 74.607 26.180 1.00 70.96 110 SER A C 1
ATOM 572 O O . SER A 1 86 ? -1.630 75.575 25.470 1.00 71.99 110 SER A O 1
ATOM 575 N N . MET A 1 87 ? -2.241 73.665 26.477 1.00 72.02 111 MET A N 1
ATOM 576 C CA . MET A 1 87 ? -3.596 73.768 25.976 1.00 72.92 111 MET A CA 1
ATOM 577 C C . MET A 1 87 ? -4.363 74.766 26.849 1.00 76.40 111 MET A C 1
ATOM 578 O O . MET A 1 87 ? -5.171 75.548 26.349 1.00 77.22 111 MET A O 1
ATOM 583 N N . MET A 1 88 ? -4.088 74.758 28.151 1.00 79.59 112 MET A N 1
ATOM 584 C CA . MET A 1 88 ? -4.751 75.680 29.069 1.00 83.86 112 MET A CA 1
ATOM 585 C C . MET A 1 88 ? -3.981 77.011 29.237 1.00 88.50 112 MET A C 1
ATOM 586 O O . MET A 1 88 ? -2.863 77.174 28.726 1.00 88.43 112 MET A O 1
ATOM 591 N N . GLY A 1 89 ? -4.594 77.963 29.944 1.00 92.94 113 GLY A N 1
ATOM 592 C CA . GLY A 1 89 ? -3.967 79.259 30.160 1.00 97.62 113 GLY A CA 1
ATOM 593 C C . GLY A 1 89 ? -3.167 79.389 31.450 1.00 101.14 113 GLY A C 1
ATOM 594 O O . GLY A 1 89 ? -2.489 80.399 31.660 1.00 100.74 113 GLY A O 1
ATOM 595 N N . GLN A 1 90 ? -3.253 78.374 32.312 1.00 104.53 114 GLN A N 1
ATOM 596 C CA . GLN A 1 90 ? -2.532 78.350 33.592 1.00 108.17 114 GLN A CA 1
ATOM 597 C C . GLN A 1 90 ? -2.882 77.087 34.391 1.00 110.47 114 GLN A C 1
ATOM 598 O O . GLN A 1 90 ? -4.017 76.605 34.327 1.00 111.61 114 GLN A O 1
ATOM 600 N N . PHE A 1 91 ? -1.908 76.569 35.147 1.00 112.66 115 PHE A N 1
ATOM 601 C CA . PHE A 1 91 ? -2.079 75.352 35.960 1.00 114.11 115 PHE A CA 1
ATOM 602 C C . PHE A 1 91 ? -2.946 75.540 37.213 1.00 114.68 115 PHE A C 1
ATOM 603 O O . PHE A 1 91 ? -3.553 74.587 37.716 1.00 113.70 115 PHE A O 1
ATOM 605 N N . ASN A 1 92 ? -2.990 76.769 37.718 1.00 115.26 116 ASN A N 1
ATOM 606 C CA . ASN A 1 92 ? -3.778 77.082 38.902 1.00 115.08 116 ASN A CA 1
ATOM 607 C C . ASN A 1 92 ? -4.977 77.957 38.528 1.00 115.24 116 ASN A C 1
ATOM 608 O O . ASN A 1 92 ? -5.806 78.282 39.384 1.00 115.90 116 ASN A O 1
ATOM 610 N N . ALA A 1 93 ? -5.065 78.337 37.251 1.00 114.09 117 ALA A N 1
ATOM 611 C CA . ALA A 1 93 ? -6.170 79.167 36.766 1.00 112.62 117 ALA A CA 1
ATOM 612 C C . ALA A 1 93 ? -7.496 78.507 37.147 1.00 111.93 117 ALA A C 1
ATOM 613 O O . ALA A 1 93 ? -8.512 79.182 37.347 1.00 110.53 117 ALA A O 1
ATOM 615 N N . GLU A 1 94 ? -7.464 77.179 37.251 1.00 111.60 118 GLU A N 1
ATOM 616 C CA . GLU A 1 94 ? -8.637 76.390 37.606 1.00 111.70 118 GLU A CA 1
ATOM 617 C C . GLU A 1 94 ? -8.586 75.967 39.073 1.00 112.11 118 GLU A C 1
ATOM 618 O O . GLU A 1 94 ? -9.559 76.142 39.810 1.00 112.02 118 GLU A O 1
ATOM 620 N N . VAL A 1 95 ? -7.449 75.408 39.491 1.00 113.01 119 VAL A N 1
ATOM 621 C CA . VAL A 1 95 ? -7.268 74.963 40.875 1.00 112.98 119 VAL A CA 1
ATOM 622 C C . VAL A 1 95 ? -7.643 76.102 41.822 1.00 113.15 119 VAL A C 1
ATOM 623 O O . VAL A 1 95 ? -7.919 75.880 43.006 1.00 112.78 119 VAL A O 1
ATOM 625 N N . ASP A 1 96 ? -7.654 77.317 41.273 1.00 113.32 120 ASP A N 1
ATOM 626 C CA . ASP A 1 96 ? -7.996 78.528 42.015 1.00 113.26 120 ASP A CA 1
ATOM 627 C C . ASP A 1 96 ? -9.428 78.993 41.702 1.00 113.16 120 ASP A C 1
ATOM 628 O O . ASP A 1 96 ? -10.379 78.209 41.806 1.00 112.71 120 ASP A O 1
ATOM 630 N N . ASP A 1 97 ? -9.563 80.264 41.315 1.00 112.62 121 ASP A N 1
ATOM 631 C CA . ASP A 1 97 ? -10.855 80.889 40.991 1.00 111.39 121 ASP A CA 1
ATOM 632 C C . ASP A 1 97 ? -11.917 79.960 40.380 1.00 110.29 121 ASP A C 1
ATOM 633 O O . ASP A 1 97 ? -13.010 79.808 40.939 1.00 109.49 121 ASP A O 1
ATOM 635 N N . MET A 1 98 ? -11.594 79.354 39.235 1.00 108.61 122 MET A N 1
ATOM 636 C CA . MET A 1 98 ? -12.510 78.445 38.535 1.00 106.23 122 MET A CA 1
ATOM 637 C C . MET A 1 98 ? -13.285 77.524 39.498 1.00 105.19 122 MET A C 1
ATOM 638 O O . MET A 1 98 ? -12.693 76.764 40.271 1.00 105.08 122 MET A O 1
ATOM 643 N N . THR A 1 99 ? -14.611 77.605 39.441 1.00 103.58 123 THR A N 1
ATOM 644 C CA . THR A 1 99 ? -15.479 76.791 40.288 1.00 101.78 123 THR A CA 1
ATOM 645 C C . THR A 1 99 ? -15.845 75.496 39.556 1.00 100.48 123 THR A C 1
ATOM 646 O O . THR A 1 99 ? -16.032 75.506 38.341 1.00 100.73 123 THR A O 1
ATOM 650 N N . PRO A 1 100 ? -15.932 74.358 40.273 1.00 99.04 124 PRO A N 1
ATOM 651 C CA . PRO A 1 100 ? -16.292 73.134 39.540 1.00 98.03 124 PRO A CA 1
ATOM 652 C C . PRO A 1 100 ? -17.518 73.376 38.660 1.00 95.89 124 PRO A C 1
ATOM 653 O O . PRO A 1 100 ? -18.402 74.168 39.012 1.00 95.25 124 PRO A O 1
ATOM 657 N N . SER A 1 101 ? -17.553 72.702 37.514 1.00 94.71 125 SER A N 1
ATOM 658 C CA . SER A 1 101 ? -18.637 72.853 36.539 1.00 94.11 125 SER A CA 1
ATOM 659 C C . SER A 1 101 ? -18.362 74.125 35.732 1.00 92.76 125 SER A C 1
ATOM 660 O O . SER A 1 101 ? -18.690 74.204 34.550 1.00 92.70 125 SER A O 1
ATOM 663 N N . GLU A 1 102 ? -17.759 75.118 36.379 1.00 91.13 126 GLU A N 1
ATOM 664 C CA . GLU A 1 102 ? -17.414 76.366 35.708 1.00 90.23 126 GLU A CA 1
ATOM 665 C C . GLU A 1 102 ? -16.000 76.219 35.142 1.00 89.77 126 GLU A C 1
ATOM 666 O O . GLU A 1 102 ? -15.566 77.010 34.303 1.00 90.01 126 GLU A O 1
ATOM 667 N N . ALA A 1 103 ? -15.284 75.204 35.624 1.00 89.77 127 ALA A N 1
ATOM 668 C CA . ALA A 1 103 ? -13.931 74.908 35.156 1.00 88.53 127 ALA A CA 1
ATOM 669 C C . ALA A 1 103 ? -14.073 73.854 34.058 1.00 87.87 127 ALA A C 1
ATOM 670 O O . ALA A 1 103 ? -13.348 73.880 33.065 1.00 88.67 127 ALA A O 1
ATOM 672 N N . ILE A 1 104 ? -15.019 72.932 34.253 1.00 85.74 128 ILE A N 1
ATOM 673 C CA . ILE A 1 104 ? -15.306 71.881 33.278 1.00 84.01 128 ILE A CA 1
ATOM 674 C C . ILE A 1 104 ? -15.550 72.511 31.909 1.00 81.52 128 ILE A C 1
ATOM 675 O O . ILE A 1 104 ? -14.926 72.141 30.913 1.00 82.65 128 ILE A O 1
ATOM 680 N N . ALA A 1 105 ? -16.473 73.458 31.858 1.00 77.79 129 ALA A N 1
ATOM 681 C CA . ALA A 1 105 ? -16.758 74.128 30.605 1.00 75.51 129 ALA A CA 1
ATOM 682 C C . ALA A 1 105 ? -15.467 74.793 30.128 1.00 73.25 129 ALA A C 1
ATOM 683 O O . ALA A 1 105 ? -15.183 74.829 28.931 1.00 73.35 129 ALA A O 1
ATOM 685 N N . TYR A 1 106 ? -14.685 75.312 31.069 1.00 70.94 130 TYR A N 1
ATOM 686 C CA . TYR A 1 106 ? -13.430 75.956 30.714 1.00 69.92 130 TYR A CA 1
ATOM 687 C C . TYR A 1 106 ? -12.508 74.920 30.085 1.00 70.87 130 TYR A C 1
ATOM 688 O O . TYR A 1 106 ? -12.089 75.062 28.929 1.00 72.31 130 TYR A O 1
ATOM 697 N N . MET A 1 107 ? -12.196 73.878 30.857 1.00 69.27 131 MET A N 1
ATOM 698 C CA . MET A 1 107 ? -11.318 72.807 30.398 1.00 66.06 131 MET A CA 1
ATOM 699 C C . MET A 1 107 ? -11.804 72.193 29.080 1.00 65.07 131 MET A C 1
ATOM 700 O O . MET A 1 107 ? -10.991 71.830 28.227 1.00 66.54 131 MET A O 1
ATOM 705 N N . ASN A 1 108 ? -13.118 72.089 28.900 1.00 62.53 132 ASN A N 1
ATOM 706 C CA . ASN A 1 108 ? -13.658 71.527 27.666 1.00 60.80 132 ASN A CA 1
ATOM 707 C C . ASN A 1 108 ? -13.488 72.474 26.477 1.00 59.41 132 ASN A C 1
ATOM 708 O O . ASN A 1 108 ? -13.130 72.041 25.390 1.00 59.68 132 ASN A O 1
ATOM 713 N N . LYS A 1 109 ? -13.748 73.763 26.682 1.00 58.34 133 LYS A N 1
ATOM 714 C CA . LYS A 1 109 ? -13.618 74.744 25.609 1.00 56.42 133 LYS A CA 1
ATOM 715 C C . LYS A 1 109 ? -12.197 74.691 25.048 1.00 54.81 133 LYS A C 1
ATOM 716 O O . LYS A 1 109 ? -12.013 74.640 23.833 1.00 53.17 133 LYS A O 1
ATOM 722 N N . LYS A 1 110 ? -11.198 74.680 25.931 1.00 55.09 134 LYS A N 1
ATOM 723 C CA . LYS A 1 110 ? -9.790 74.635 25.506 1.00 56.81 134 LYS A CA 1
ATOM 724 C C . LYS A 1 110 ? -9.409 73.338 24.776 1.00 55.74 134 LYS A C 1
ATOM 725 O O . LYS A 1 110 ? -8.851 73.367 23.672 1.00 53.49 134 LYS A O 1
ATOM 731 N N . LEU A 1 111 ? -9.687 72.202 25.401 1.00 53.56 135 LEU A N 1
ATOM 732 C CA . LEU A 1 111 ? -9.375 70.940 24.768 1.00 54.56 135 LEU A CA 1
ATOM 733 C C . LEU A 1 111 ? -9.929 70.963 23.347 1.00 53.90 135 LEU A C 1
ATOM 734 O O . LEU A 1 111 ? -9.232 70.636 22.391 1.00 55.91 135 LEU A O 1
ATOM 739 N N . ALA A 1 112 ? -11.174 71.390 23.203 1.00 53.76 136 ALA A N 1
ATOM 740 C CA . ALA A 1 112 ? -11.797 71.433 21.891 1.00 52.13 136 ALA A CA 1
ATOM 741 C C . ALA A 1 112 ? -11.170 72.435 20.936 1.00 52.37 136 ALA A C 1
ATOM 742 O O . ALA A 1 112 ? -10.947 72.123 19.777 1.00 53.42 136 ALA A O 1
ATOM 744 N N . GLU A 1 113 ? -10.884 73.638 21.405 1.00 54.11 137 GLU A N 1
ATOM 745 C CA . GLU A 1 113 ? -10.298 74.632 20.519 1.00 57.56 137 GLU A CA 1
ATOM 746 C C . GLU A 1 113 ? -8.827 74.340 20.204 1.00 56.93 137 GLU A C 1
ATOM 747 O O . GLU A 1 113 ? -8.220 74.996 19.360 1.00 58.18 137 GLU A O 1
ATOM 753 N N . LYS A 1 114 ? -8.253 73.348 20.874 1.00 57.27 138 LYS A N 1
ATOM 754 C CA . LYS A 1 114 ? -6.851 73.001 20.646 1.00 56.23 138 LYS A CA 1
ATOM 755 C C . LYS A 1 114 ? -6.689 71.597 20.078 1.00 55.73 138 LYS A C 1
ATOM 756 O O . LYS A 1 114 ? -5.702 70.925 20.347 1.00 60.54 138 LYS A O 1
ATOM 762 N N . GLY A 1 115 ? -7.675 71.155 19.310 1.00 52.13 139 GLY A N 1
ATOM 763 C CA . GLY A 1 115 ? -7.620 69.848 18.687 1.00 49.55 139 GLY A CA 1
ATOM 764 C C . GLY A 1 115 ? -7.309 68.624 19.530 1.00 48.33 139 GLY A C 1
ATOM 765 O O . GLY A 1 115 ? -6.919 67.584 18.993 1.00 50.97 139 GLY A O 1
ATOM 766 N N . ALA A 1 116 ? -7.466 68.710 20.841 1.00 45.62 140 ALA A N 1
ATOM 767 C CA . ALA A 1 116 ? -7.197 67.543 21.661 1.00 42.04 140 ALA A CA 1
ATOM 768 C C . ALA A 1 116 ? -7.902 66.328 21.056 1.00 40.55 140 ALA A C 1
ATOM 769 O O . ALA A 1 116 ? -7.396 65.226 21.123 1.00 41.22 140 ALA A O 1
ATOM 771 N N . TYR A 1 117 ? -9.057 66.532 20.438 1.00 41.70 141 TYR A N 1
ATOM 772 C CA . TYR A 1 117 ? -9.786 65.419 19.840 1.00 42.39 141 TYR A CA 1
ATOM 773 C C . TYR A 1 117 ? -9.568 65.224 18.348 1.00 43.85 141 TYR A C 1
ATOM 774 O O . TYR A 1 117 ? -10.410 64.620 17.678 1.00 45.90 141 TYR A O 1
ATOM 783 N N . ASP A 1 118 ? -8.483 65.763 17.802 1.00 44.54 142 ASP A N 1
ATOM 784 C CA . ASP A 1 118 ? -8.208 65.520 16.390 1.00 45.13 142 ASP A CA 1
ATOM 785 C C . ASP A 1 118 ? -7.366 64.255 16.402 1.00 44.24 142 ASP A C 1
ATOM 786 O O . ASP A 1 118 ? -6.181 64.311 16.711 1.00 44.54 142 ASP A O 1
ATOM 791 N N . ARG A 1 119 ? -7.964 63.118 16.067 1.00 44.76 143 ARG A N 1
ATOM 792 C CA . ARG A 1 119 ? -7.199 61.886 16.088 1.00 45.22 143 ARG A CA 1
ATOM 793 C C . ARG A 1 119 ? -6.134 61.744 15.011 1.00 41.79 143 ARG A C 1
ATOM 794 O O . ARG A 1 119 ? -5.103 61.125 15.257 1.00 41.88 143 ARG A O 1
ATOM 802 N N . VAL A 1 120 ? -6.345 62.305 13.828 1.00 38.44 144 VAL A N 1
ATOM 803 C CA . VAL A 1 120 ? -5.309 62.181 12.820 1.00 37.38 144 VAL A CA 1
ATOM 804 C C . VAL A 1 120 ? -4.011 62.706 13.433 1.00 39.72 144 VAL A C 1
ATOM 805 O O . VAL A 1 120 ? -3.030 61.976 13.541 1.00 43.31 144 VAL A O 1
ATOM 809 N N . MET A 1 121 ? -4.009 63.960 13.863 1.00 39.99 145 MET A N 1
ATOM 810 C CA . MET A 1 121 ? -2.832 64.539 14.493 1.00 40.10 145 MET A CA 1
ATOM 811 C C . MET A 1 121 ? -2.415 63.800 15.775 1.00 41.99 145 MET A C 1
ATOM 812 O O . MET A 1 121 ? -1.256 63.874 16.192 1.00 43.92 145 MET A O 1
ATOM 817 N N . ALA A 1 122 ? -3.346 63.104 16.421 1.00 42.77 146 ALA A N 1
ATOM 818 C CA . ALA A 1 122 ? -2.987 62.350 17.624 1.00 44.38 146 ALA A CA 1
ATOM 819 C C . ALA A 1 122 ? -2.177 61.142 17.152 1.00 45.61 146 ALA A C 1
ATOM 820 O O . ALA A 1 122 ? -1.070 60.877 17.654 1.00 46.09 146 ALA A O 1
ATOM 822 N N . GLU A 1 123 ? -2.746 60.425 16.178 1.00 44.51 147 GLU A N 1
ATOM 823 C CA . GLU A 1 123 ? -2.119 59.246 15.589 1.00 42.84 147 GLU A CA 1
ATOM 824 C C . GLU A 1 123 ? -0.718 59.600 15.084 1.00 39.17 147 GLU A C 1
ATOM 825 O O . GLU A 1 123 ? 0.242 58.851 15.316 1.00 36.76 147 GLU A O 1
ATOM 831 N N . LYS A 1 124 ? -0.589 60.739 14.405 1.00 33.81 148 LYS A N 1
ATOM 832 C CA . LYS A 1 124 ? 0.726 61.110 13.923 1.00 34.81 148 LYS A CA 1
ATOM 833 C C . LYS A 1 124 ? 1.715 61.032 15.081 1.00 34.03 148 LYS A C 1
ATOM 834 O O . LYS A 1 124 ? 2.669 60.236 15.043 1.00 33.43 148 LYS A O 1
ATOM 840 N N . ALA A 1 125 ? 1.471 61.839 16.116 1.00 34.92 149 ALA A N 1
ATOM 841 C CA . ALA A 1 125 ? 2.338 61.858 17.292 1.00 35.35 149 ALA A CA 1
ATOM 842 C C . ALA A 1 125 ? 2.545 60.449 17.830 1.00 35.53 149 ALA A C 1
ATOM 843 O O . ALA A 1 125 ? 3.683 60.010 18.028 1.00 37.41 149 ALA A O 1
ATOM 845 N N . TYR A 1 126 ? 1.448 59.737 18.056 1.00 31.90 150 TYR A N 1
ATOM 846 C CA . TYR A 1 126 ? 1.551 58.389 18.570 1.00 32.30 150 TYR A CA 1
ATOM 847 C C . TYR A 1 126 ? 2.449 57.505 17.704 1.00 33.62 150 TYR A C 1
ATOM 848 O O . TYR A 1 126 ? 3.371 56.857 18.216 1.00 32.57 150 TYR A O 1
ATOM 857 N N . ASN A 1 127 ? 2.201 57.476 16.397 1.00 32.58 151 ASN A N 1
ATOM 858 C CA . ASN A 1 127 ? 3.021 56.651 15.535 1.00 34.84 151 ASN A CA 1
ATOM 859 C C . ASN A 1 127 ? 4.487 57.052 15.662 1.00 37.13 151 ASN A C 1
ATOM 860 O O . ASN A 1 127 ? 5.359 56.208 15.912 1.00 38.36 151 ASN A O 1
ATOM 865 N N . ASN A 1 128 ? 4.759 58.343 15.515 1.00 38.37 152 ASN A N 1
ATOM 866 C CA . ASN A 1 128 ? 6.124 58.828 15.604 1.00 37.73 152 ASN A CA 1
ATOM 867 C C . ASN A 1 128 ? 6.886 58.263 16.816 1.00 37.03 152 ASN A C 1
ATOM 868 O O . ASN A 1 128 ? 8.026 57.817 16.692 1.00 33.57 152 ASN A O 1
ATOM 873 N N . GLN A 1 129 ? 6.262 58.278 17.989 1.00 38.38 153 GLN A N 1
ATOM 874 C CA . GLN A 1 129 ? 6.926 57.774 19.188 1.00 38.50 153 GLN A CA 1
ATOM 875 C C . GLN A 1 129 ? 7.084 56.260 19.077 1.00 39.54 153 GLN A C 1
ATOM 876 O O . GLN A 1 129 ? 8.097 55.698 19.508 1.00 37.73 153 GLN A O 1
ATOM 882 N N . MET A 1 130 ? 6.095 55.593 18.488 1.00 40.26 154 MET A N 1
ATOM 883 C CA . MET A 1 130 ? 6.193 54.147 18.357 1.00 40.57 154 MET A CA 1
ATOM 884 C C . MET A 1 130 ? 7.406 53.808 17.490 1.00 39.34 154 MET A C 1
ATOM 885 O O . MET A 1 130 ? 8.106 52.844 17.768 1.00 39.78 154 MET A O 1
ATOM 890 N N . GLN A 1 131 ? 7.672 54.612 16.460 1.00 38.13 155 GLN A N 1
ATOM 891 C CA . GLN A 1 131 ? 8.825 54.370 15.588 1.00 35.41 155 GLN A CA 1
ATOM 892 C C . GLN A 1 131 ? 10.131 54.664 16.329 1.00 36.03 155 GLN A C 1
ATOM 893 O O . GLN A 1 131 ? 11.096 53.908 16.242 1.00 37.94 155 GLN A O 1
ATOM 899 N N . GLU A 1 132 ? 10.158 55.770 17.060 1.00 37.48 156 GLU A N 1
ATOM 900 C CA . GLU A 1 132 ? 11.342 56.143 17.822 1.00 36.56 156 GLU A CA 1
ATOM 901 C C . GLU A 1 132 ? 11.702 54.997 18.765 1.00 38.22 156 GLU A C 1
ATOM 902 O O . GLU A 1 132 ? 12.881 54.706 18.964 1.00 41.98 156 GLU A O 1
ATOM 908 N N . LEU A 1 133 ? 10.699 54.329 19.332 1.00 39.12 157 LEU A N 1
ATOM 909 C CA . LEU A 1 133 ? 10.968 53.225 20.259 1.00 40.66 157 LEU A CA 1
ATOM 910 C C . LEU A 1 133 ? 11.556 52.021 19.531 1.00 40.04 157 LEU A C 1
ATOM 911 O O . LEU A 1 133 ? 12.587 51.474 19.926 1.00 38.24 157 LEU A O 1
ATOM 916 N N . SER A 1 134 ? 10.895 51.625 18.454 1.00 39.41 158 SER A N 1
ATOM 917 C CA . SER A 1 134 ? 11.346 50.511 17.661 1.00 39.38 158 SER A CA 1
ATOM 918 C C . SER A 1 134 ? 12.792 50.740 17.302 1.00 40.84 158 SER A C 1
ATOM 919 O O . SER A 1 134 ? 13.621 49.831 17.380 1.00 43.08 158 SER A O 1
ATOM 922 N N . ASP A 1 135 ? 13.089 51.970 16.912 1.00 41.15 159 ASP A N 1
ATOM 923 C CA . ASP A 1 135 ? 14.440 52.334 16.545 1.00 40.12 159 ASP A CA 1
ATOM 924 C C . ASP A 1 135 ? 15.379 52.186 17.733 1.00 39.99 159 ASP A C 1
ATOM 925 O O . ASP A 1 135 ? 16.427 51.546 17.635 1.00 40.84 159 ASP A O 1
ATOM 930 N N . MET A 1 136 ? 15.017 52.760 18.869 1.00 38.64 160 MET A N 1
ATOM 931 C CA . MET A 1 136 ? 15.892 52.633 20.020 1.00 38.81 160 MET A CA 1
ATOM 932 C C . MET A 1 136 ? 16.109 51.139 20.381 1.00 41.21 160 MET A C 1
ATOM 933 O O . MET A 1 136 ? 17.067 50.777 21.076 1.00 40.13 160 MET A O 1
ATOM 938 N N . GLN A 1 137 ? 15.222 50.270 19.910 1.00 40.77 161 GLN A N 1
ATOM 939 C CA . GLN A 1 137 ? 15.392 48.857 20.181 1.00 41.04 161 GLN A CA 1
ATOM 940 C C . GLN A 1 137 ? 16.539 48.387 19.312 1.00 45.42 161 GLN A C 1
ATOM 941 O O . GLN A 1 137 ? 17.575 47.945 19.818 1.00 48.19 161 GLN A O 1
ATOM 947 N N . ALA A 1 138 ? 16.346 48.489 17.999 1.00 45.97 162 ALA A N 1
ATOM 948 C CA . ALA A 1 138 ? 17.362 48.095 17.041 1.00 45.12 162 ALA A CA 1
ATOM 949 C C . ALA A 1 138 ? 18.708 48.640 17.512 1.00 46.85 162 ALA A C 1
ATOM 950 O O . ALA A 1 138 ? 19.734 47.962 17.427 1.00 49.61 162 ALA A O 1
ATOM 952 N N . LEU A 1 139 ? 18.704 49.866 18.022 1.00 48.19 163 LEU A N 1
ATOM 953 C CA . LEU A 1 139 ? 19.939 50.467 18.499 1.00 48.41 163 LEU A CA 1
ATOM 954 C C . LEU A 1 139 ? 20.548 49.586 19.587 1.00 48.94 163 LEU A C 1
ATOM 955 O O . LEU A 1 139 ? 21.683 49.138 19.457 1.00 49.80 163 LEU A O 1
ATOM 960 N N . THR A 1 140 ? 19.781 49.335 20.650 1.00 50.79 164 THR A N 1
ATOM 961 C CA . THR A 1 140 ? 20.227 48.507 21.782 1.00 50.79 164 THR A CA 1
ATOM 962 C C . THR A 1 140 ? 20.929 47.253 21.301 1.00 50.92 164 THR A C 1
ATOM 963 O O . THR A 1 140 ? 21.961 46.859 21.851 1.00 49.78 164 THR A O 1
ATOM 967 N N . GLU A 1 141 ? 20.351 46.619 20.287 1.00 51.54 165 GLU A N 1
ATOM 968 C CA . GLU A 1 141 ? 20.954 45.432 19.724 1.00 56.22 165 GLU A CA 1
ATOM 969 C C . GLU A 1 141 ? 22.339 45.825 19.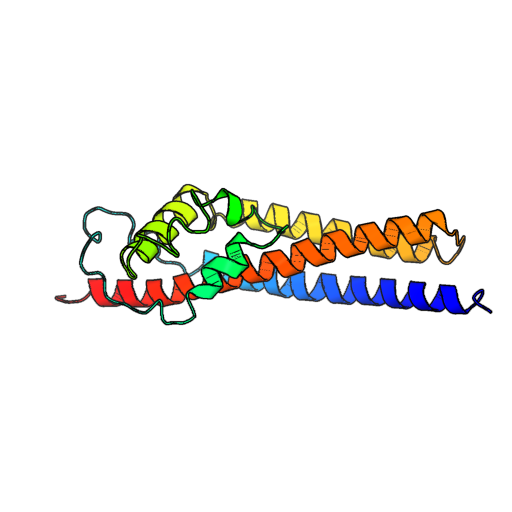259 1.00 56.17 165 GLU A C 1
ATOM 970 O O . GLU A 1 141 ? 23.339 45.364 19.802 1.00 58.45 165 GLU A O 1
ATOM 976 N N . GLN A 1 142 ? 22.386 46.699 18.260 1.00 56.96 166 GLN A N 1
ATOM 977 C 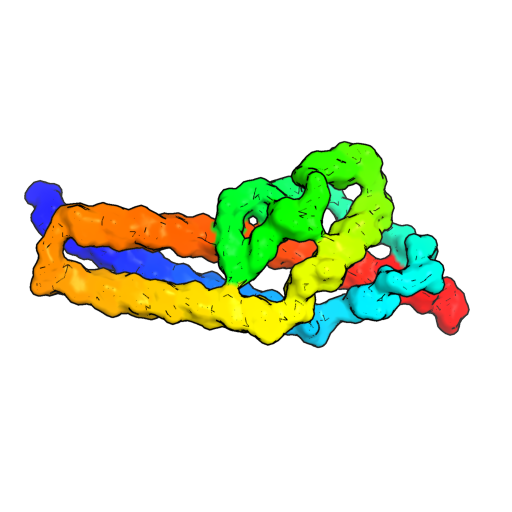CA . GLN A 1 142 ? 23.650 47.167 17.712 1.00 57.13 166 GLN A CA 1
ATOM 978 C C . GLN A 1 142 ? 24.671 47.437 18.810 1.00 58.02 166 GLN A C 1
ATOM 979 O O . GLN A 1 142 ? 25.804 46.974 18.719 1.00 58.97 166 GLN A O 1
ATOM 985 N N . ILE A 1 143 ? 24.284 48.177 19.847 1.00 59.40 167 ILE A N 1
ATOM 986 C CA . ILE A 1 143 ? 25.226 48.481 20.925 1.00 62.38 167 ILE A CA 1
ATOM 987 C C . ILE A 1 143 ? 25.840 47.213 21.512 1.00 63.96 167 ILE A C 1
ATOM 988 O O . ILE A 1 143 ? 27.062 47.045 21.466 1.00 65.71 167 ILE A O 1
ATOM 993 N N . LYS A 1 144 ? 25.016 46.326 22.071 1.00 64.54 168 LYS A N 1
ATOM 994 C CA . LYS A 1 144 ? 25.556 45.087 22.626 1.00 64.49 168 LYS A CA 1
ATOM 995 C C . LYS A 1 144 ? 25.952 44.214 21.437 1.00 65.03 168 LYS A C 1
ATOM 996 O O . LYS A 1 144 ? 25.221 43.320 21.037 1.00 67.47 168 LYS A O 1
ATOM 1002 N N . SER A 1 145 ? 27.113 44.519 20.867 1.00 67.11 169 SER A N 1
ATOM 1003 C CA . SER A 1 145 ? 27.670 43.838 19.690 1.00 69.81 169 SER A CA 1
ATOM 1004 C C . SER A 1 145 ? 28.849 44.698 19.266 1.00 72.33 169 SER A C 1
ATOM 1005 O O . SER A 1 145 ? 29.550 44.402 18.293 1.00 73.67 169 SER A O 1
ATOM 1008 N N . THR A 1 146 ? 29.016 45.784 20.012 1.00 74.83 170 THR A N 1
ATOM 1009 C CA . THR A 1 146 ? 30.072 46.769 19.843 1.00 78.82 170 THR A CA 1
ATOM 1010 C C . THR A 1 146 ? 29.782 47.753 20.967 1.00 79.41 170 THR A C 1
ATOM 1011 O O . THR A 1 146 ? 29.548 48.941 20.724 1.00 79.80 170 THR A O 1
ATOM 1015 N N . PRO A 1 147 ? 29.763 47.258 22.218 1.00 79.96 171 PRO A N 1
ATOM 1016 C CA . PRO A 1 147 ? 29.493 48.094 23.385 1.00 79.83 171 PRO A CA 1
ATOM 1017 C C . PRO A 1 147 ? 30.310 49.361 23.401 1.00 80.73 171 PRO A C 1
ATOM 1018 O O . PRO A 1 147 ? 31.254 49.529 22.628 1.00 81.66 171 PRO A O 1
ATOM 1022 N N . ASP A 1 148 ? 29.933 50.249 24.305 1.00 81.58 172 ASP A N 1
ATOM 1023 C CA . ASP A 1 148 ? 30.580 51.535 24.448 1.00 82.28 172 ASP A CA 1
ATOM 1024 C C . ASP A 1 148 ? 29.971 52.075 25.732 1.00 81.98 172 ASP A C 1
ATOM 1025 O O . ASP A 1 148 ? 28.930 51.587 26.166 1.00 82.18 172 ASP A O 1
ATOM 1030 N N . LEU A 1 149 ? 30.610 53.053 26.360 1.00 81.55 173 LEU A N 1
ATOM 1031 C CA . LEU A 1 149 ? 30.047 53.619 27.580 1.00 81.07 173 LEU A CA 1
ATOM 1032 C C . LEU A 1 149 ? 29.231 54.853 27.242 1.00 78.70 173 LEU A C 1
ATOM 1033 O O . LEU A 1 149 ? 28.221 55.138 27.884 1.00 76.92 173 LEU A O 1
ATOM 1038 N N . LYS A 1 150 ? 29.678 55.576 26.222 1.00 77.68 174 LYS A N 1
ATOM 1039 C CA . LYS A 1 150 ? 28.988 56.772 25.768 1.00 76.47 174 LYS A CA 1
ATOM 1040 C C . LYS A 1 150 ? 27.678 56.347 25.134 1.00 73.73 174 LYS A C 1
ATOM 1041 O O . LYS A 1 150 ? 26.614 56.852 25.490 1.00 74.81 174 LYS A O 1
ATOM 1047 N N . SER A 1 151 ? 27.763 55.412 24.194 1.00 69.43 175 SER A N 1
ATOM 1048 C CA . SER A 1 151 ? 26.578 54.925 23.507 1.00 66.68 175 SER A CA 1
ATOM 1049 C C . SER A 1 151 ? 25.516 54.472 24.496 1.00 65.04 175 SER A C 1
ATOM 1050 O O . SER A 1 151 ? 24.335 54.804 24.362 1.00 66.49 175 SER A O 1
ATOM 1053 N N . ILE A 1 152 ? 25.938 53.715 25.497 1.00 62.57 176 ILE A N 1
ATOM 1054 C CA . ILE A 1 152 ? 25.004 53.224 26.488 1.00 59.92 176 ILE A CA 1
ATOM 1055 C C . ILE A 1 152 ? 24.386 54.357 27.294 1.00 58.55 176 ILE A C 1
ATOM 1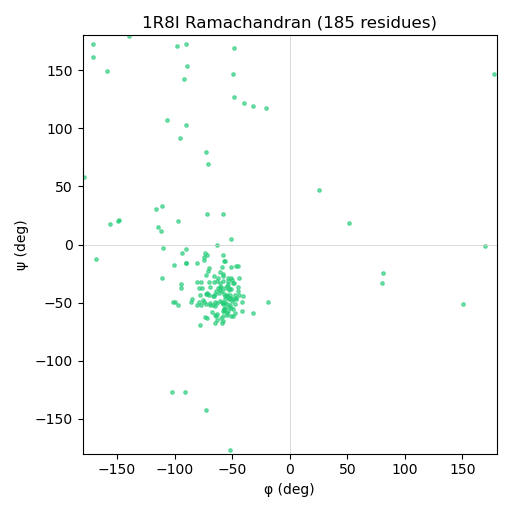056 O O . ILE A 1 152 ? 23.184 54.356 27.540 1.00 58.54 176 ILE A O 1
ATOM 1061 N N . ALA A 1 153 ? 25.210 55.325 27.691 1.00 58.51 177 ALA A N 1
ATOM 1062 C CA . ALA A 1 153 ? 24.753 56.481 28.472 1.00 56.19 177 ALA A CA 1
ATOM 1063 C C . ALA A 1 153 ? 23.714 57.276 27.704 1.00 56.08 177 ALA A C 1
ATOM 1064 O O . ALA A 1 153 ? 22.655 57.627 28.237 1.00 55.33 177 ALA A O 1
ATOM 1066 N N . ASP A 1 154 ? 24.032 57.576 26.451 1.00 56.69 178 ASP A N 1
ATOM 1067 C CA . ASP A 1 154 ? 23.125 58.334 25.613 1.00 56.87 178 ASP A CA 1
ATOM 1068 C C . ASP A 1 154 ? 21.825 57.580 25.500 1.00 55.11 178 ASP A C 1
ATOM 1069 O O . ASP A 1 154 ? 20.787 58.057 25.950 1.00 56.29 178 ASP A O 1
ATOM 1074 N N . LEU A 1 155 ? 21.881 56.391 24.919 1.00 53.26 179 LEU A N 1
ATOM 1075 C CA . LEU A 1 155 ? 20.683 55.582 24.776 1.00 51.83 179 LEU A CA 1
ATOM 1076 C C . LEU A 1 155 ? 19.870 55.556 26.071 1.00 50.88 179 LEU A C 1
ATOM 1077 O O . LEU A 1 155 ? 18.647 55.561 26.043 1.00 48.86 179 LEU A O 1
ATOM 1082 N N . GLN A 1 156 ? 20.555 55.542 27.208 1.00 53.60 180 GLN A N 1
ATOM 1083 C CA . GLN A 1 156 ? 19.881 55.506 28.502 1.00 56.39 180 GLN A CA 1
ATOM 1084 C C . GLN A 1 156 ? 19.063 56.779 28.743 1.00 54.81 180 GLN A C 1
ATOM 1085 O O . GLN A 1 156 ? 17.887 56.706 29.119 1.00 55.21 180 GLN A O 1
ATOM 1091 N N . ALA A 1 157 ? 19.683 57.942 28.534 1.00 51.60 181 ALA A N 1
ATOM 1092 C CA . ALA A 1 157 ? 18.998 59.234 28.693 1.00 46.47 181 ALA A CA 1
ATOM 1093 C C . ALA A 1 157 ? 17.881 59.336 27.649 1.00 44.35 181 ALA A C 1
ATOM 1094 O O . ALA A 1 157 ? 16.783 59.834 27.911 1.00 43.98 181 ALA A O 1
ATOM 1096 N N . ARG A 1 158 ? 18.195 58.856 26.452 1.00 41.68 182 ARG A N 1
ATOM 1097 C CA . ARG A 1 158 ? 17.267 58.856 25.351 1.00 39.87 182 ARG A CA 1
ATOM 1098 C C . ARG A 1 158 ? 16.005 58.115 25.804 1.00 40.08 182 ARG A C 1
ATOM 1099 O O . ARG A 1 158 ? 14.896 58.662 25.737 1.00 39.40 182 ARG A O 1
ATOM 1107 N N . ILE A 1 159 ? 16.174 56.880 26.277 1.00 41.62 183 ILE A N 1
ATOM 1108 C CA . ILE A 1 159 ? 15.042 56.081 26.752 1.00 42.34 183 ILE A CA 1
ATOM 1109 C C . ILE A 1 159 ? 14.271 56.814 27.852 1.00 42.29 183 ILE A C 1
ATOM 1110 O O . ILE A 1 159 ? 13.037 56.854 27.851 1.00 40.68 183 ILE A O 1
ATOM 1115 N N . GLN A 1 160 ? 15.010 57.394 28.789 1.00 44.15 184 GLN A N 1
ATOM 1116 C CA . GLN A 1 160 ? 14.385 58.087 29.896 1.00 47.04 184 GLN A CA 1
ATOM 1117 C C . GLN A 1 160 ? 13.473 59.207 29.436 1.00 47.89 184 GLN A C 1
ATOM 1118 O O . GLN A 1 160 ? 12.472 59.513 30.099 1.00 50.28 184 GLN A O 1
ATOM 1124 N N . THR A 1 161 ? 13.814 59.821 28.306 1.00 46.88 185 THR A N 1
ATOM 1125 C CA . THR A 1 161 ? 12.998 60.901 27.764 1.00 46.80 185 THR A CA 1
ATOM 1126 C C . THR A 1 161 ? 11.641 60.360 27.326 1.00 48.40 185 THR A C 1
ATOM 1127 O O . THR A 1 161 ? 10.601 60.969 27.601 1.00 49.31 185 THR A O 1
ATOM 1131 N N . SER A 1 162 ? 11.656 59.215 26.647 1.00 48.36 186 SER A N 1
ATOM 1132 C CA . SER A 1 162 ? 10.426 58.609 26.166 1.00 49.70 186 SER A CA 1
ATOM 1133 C C . SER A 1 162 ? 9.645 58.087 27.344 1.00 51.90 186 SER A C 1
ATOM 1134 O O . SER A 1 162 ? 8.439 57.857 27.254 1.00 55.45 186 SER A O 1
ATOM 1137 N N . GLN A 1 163 ? 10.341 57.884 28.455 1.00 53.51 187 GLN A N 1
ATOM 1138 C CA . GLN A 1 163 ? 9.691 57.407 29.666 1.00 53.45 187 GLN A CA 1
ATOM 1139 C C . GLN A 1 163 ? 8.744 58.548 30.040 1.00 51.20 187 GLN A C 1
ATOM 1140 O O . GLN A 1 163 ? 7.519 58.382 30.078 1.00 50.09 187 GLN A O 1
ATOM 1146 N N . GLY A 1 164 ? 9.332 59.717 30.281 1.00 48.08 188 GLY A N 1
ATOM 1147 C CA . GLY A 1 164 ? 8.552 60.883 30.648 1.00 45.99 188 GLY A CA 1
ATOM 1148 C C . GLY A 1 164 ? 7.391 61.140 29.711 1.00 43.40 188 GLY A C 1
ATOM 1149 O O . GLY A 1 164 ? 6.264 61.358 30.140 1.00 42.67 188 GLY A O 1
ATOM 1150 N N . ALA A 1 165 ? 7.664 61.117 28.417 1.00 43.10 189 ALA A N 1
ATOM 1151 C CA . ALA A 1 165 ? 6.622 61.350 27.439 1.00 41.05 189 ALA A CA 1
ATOM 1152 C C . ALA A 1 165 ? 5.448 60.415 27.673 1.00 40.39 189 ALA A C 1
ATOM 1153 O O . ALA A 1 165 ? 4.326 60.863 27.874 1.00 38.94 189 ALA A O 1
ATOM 1155 N N . ILE A 1 166 ? 5.713 59.111 27.662 1.00 43.60 190 ILE A N 1
ATOM 1156 C CA . ILE A 1 166 ? 4.659 58.113 27.843 1.00 45.12 190 ILE A CA 1
ATOM 1157 C C . ILE A 1 166 ? 3.911 58.258 29.164 1.00 46.32 190 ILE A C 1
ATOM 1158 O O . ILE A 1 166 ? 2.685 58.101 29.225 1.00 44.90 190 ILE A O 1
ATOM 1163 N N . GLN A 1 167 ? 4.648 58.553 30.226 1.00 47.89 191 GLN A N 1
ATOM 1164 C CA . GLN A 1 167 ? 4.013 58.755 31.511 1.00 50.00 191 GLN A CA 1
ATOM 1165 C C . GLN A 1 167 ? 3.179 60.030 31.431 1.00 49.76 191 GLN A C 1
ATOM 1166 O O . GLN A 1 167 ? 1.967 59.994 31.650 1.00 49.64 191 GLN A O 1
ATOM 1172 N N . GLY A 1 168 ? 3.827 61.148 31.102 1.00 50.22 192 GLY A N 1
ATOM 1173 C CA . GLY A 1 168 ? 3.121 62.411 30.971 1.00 49.64 192 GLY A CA 1
ATOM 1174 C C . GLY A 1 168 ? 1.881 62.263 30.098 1.00 50.88 192 GLY A C 1
ATOM 1175 O O . GLY A 1 168 ? 0.864 62.933 30.325 1.00 50.04 192 GLY A O 1
ATOM 1176 N N . GLU A 1 169 ? 1.949 61.383 29.100 1.00 51.85 193 GLU A N 1
ATOM 1177 C CA . GLU A 1 169 ? 0.807 61.169 28.224 1.00 53.25 193 GLU A CA 1
ATOM 1178 C C . GLU A 1 169 ? -0.384 60.663 29.026 1.00 56.98 193 GLU A C 1
ATOM 1179 O O . GLU A 1 169 ? -1.517 61.101 28.800 1.00 58.29 193 GLU A O 1
ATOM 1185 N N . GLN A 1 170 ? -0.108 59.743 29.957 1.00 59.53 194 GLN A N 1
ATOM 1186 C CA . GLN A 1 170 ? -1.114 59.124 30.829 1.00 60.49 194 GLN A CA 1
ATOM 1187 C C . GLN A 1 170 ? -1.935 60.164 31.586 1.00 60.73 194 GLN A C 1
ATOM 1188 O O . GLN A 1 170 ? -3.154 60.044 31.698 1.00 61.18 194 GLN A O 1
ATOM 1194 N N . ALA A 1 171 ? -1.258 61.177 32.117 1.00 61.00 195 ALA A N 1
ATOM 1195 C CA . ALA A 1 171 ? -1.931 62.248 32.842 1.00 61.05 195 ALA A CA 1
ATOM 1196 C C . ALA A 1 171 ? -2.971 62.893 31.910 1.00 61.88 195 ALA A C 1
ATOM 1197 O O . ALA A 1 171 ? -4.164 62.959 32.243 1.00 64.38 195 ALA A O 1
ATOM 1199 N N . LYS A 1 172 ? -2.510 63.352 30.743 1.00 60.89 196 LYS A N 1
ATOM 1200 C CA . LYS A 1 172 ? -3.384 63.984 29.753 1.00 59.07 196 LYS A CA 1
ATOM 1201 C C . LYS A 1 172 ? -4.573 63.091 29.407 1.00 57.89 196 LYS A C 1
ATOM 1202 O O . LYS A 1 172 ? -5.659 63.579 29.103 1.00 57.93 196 LYS A O 1
ATOM 1208 N N . LEU A 1 173 ? -4.370 61.784 29.454 1.00 56.32 197 LEU A N 1
ATOM 1209 C CA . LEU A 1 173 ?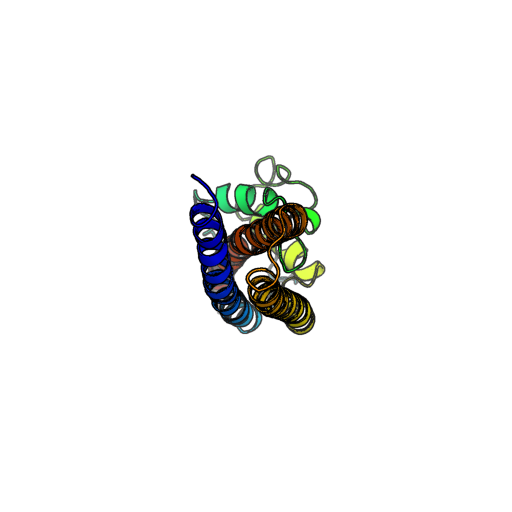 -5.448 60.877 29.131 1.00 57.10 197 LEU A CA 1
ATOM 1210 C C . LEU A 1 173 ? -6.418 60.758 30.297 1.00 58.00 197 LEU A C 1
ATOM 1211 O O . LEU A 1 173 ? -7.635 60.782 30.094 1.00 59.16 197 LEU A O 1
ATOM 1216 N N . ASN A 1 174 ? -5.894 60.635 31.516 1.00 58.80 198 ASN A N 1
ATOM 1217 C CA . ASN A 1 174 ? -6.776 60.524 32.674 1.00 59.32 198 ASN A CA 1
ATOM 1218 C C . ASN A 1 174 ? -7.654 61.761 32.654 1.00 59.15 198 ASN A C 1
ATOM 1219 O O . ASN A 1 174 ? -8.884 61.663 32.652 1.00 62.03 198 ASN A O 1
ATOM 1224 N N . LEU A 1 175 ? -7.028 62.931 32.630 1.00 56.27 199 LEU A N 1
ATOM 1225 C CA . LEU A 1 175 ? -7.813 64.145 32.589 1.00 55.09 199 LEU A CA 1
ATOM 1226 C C . LEU A 1 175 ? -8.814 63.979 31.441 1.00 55.00 199 LEU A C 1
ATOM 1227 O O . LEU A 1 175 ? -10.029 64.093 31.632 1.00 55.06 199 LEU A O 1
ATOM 1232 N N . MET A 1 176 ? -8.305 63.675 30.254 1.00 54.36 200 MET A N 1
ATOM 1233 C CA . MET A 1 176 ? -9.180 63.526 29.111 1.00 55.31 200 MET A CA 1
ATOM 1234 C C . MET A 1 176 ? -10.320 62.548 29.334 1.00 58.31 200 MET A C 1
ATOM 1235 O O . MET A 1 176 ? -11.425 62.755 28.815 1.00 60.27 200 MET A O 1
ATOM 1240 N N . ASN A 1 177 ? -10.076 61.493 30.106 1.00 59.59 201 ASN A N 1
ATOM 1241 C CA . ASN A 1 177 ? -11.139 60.527 30.368 1.00 61.50 201 ASN A CA 1
ATOM 1242 C C . ASN A 1 177 ? -12.065 61.039 31.470 1.00 61.34 201 ASN A C 1
ATOM 1243 O O . ASN A 1 177 ? -13.265 60.753 31.475 1.00 59.95 201 ASN A O 1
ATOM 1248 N N . MET A 1 178 ? -11.507 61.795 32.409 1.00 61.78 202 MET A N 1
ATOM 1249 C CA . MET A 1 178 ? -12.329 62.338 33.475 1.00 63.28 202 MET A CA 1
ATOM 1250 C C . MET A 1 178 ? -13.336 63.279 32.827 1.00 66.10 202 MET A C 1
ATOM 1251 O O . MET A 1 178 ? -14.465 63.426 33.301 1.00 68.03 202 MET A O 1
ATOM 1256 N N . LEU A 1 179 ? -12.930 63.909 31.730 1.00 67.62 203 LEU A N 1
ATOM 1257 C CA . LEU A 1 179 ? -13.827 64.823 31.053 1.00 69.12 203 LEU A CA 1
ATOM 1258 C C . LEU A 1 179 ? -14.891 64.112 30.234 1.00 69.50 203 LEU A C 1
ATOM 1259 O O . LEU A 1 179 ? -15.997 64.623 30.111 1.00 69.94 203 LEU A O 1
ATOM 1264 N N . GLN A 1 180 ? -14.575 62.941 29.683 1.00 70.18 204 GLN A N 1
ATOM 1265 C CA . GLN A 1 180 ? -15.571 62.188 28.912 1.00 71.89 204 GLN A CA 1
ATOM 1266 C C . GLN A 1 180 ? -16.674 61.763 29.892 1.00 74.04 204 GLN A C 1
ATOM 1267 O O . GLN A 1 180 ? -17.834 61.566 29.507 1.00 73.21 204 GLN A O 1
ATOM 1273 N N . GLN A 1 181 ? -16.290 61.619 31.162 1.00 76.40 205 GLN A N 1
ATOM 1274 C CA . GLN A 1 181 ? -17.214 61.228 32.231 1.00 77.83 205 GLN A CA 1
ATOM 1275 C C . GLN A 1 181 ? -18.139 62.412 32.519 1.00 78.89 205 GLN A C 1
ATOM 1276 O O . GLN A 1 181 ? -19.356 62.333 32.320 1.00 78.42 205 GLN A O 1
ATOM 1278 N N . SER A 1 182 ? -17.541 63.509 32.982 1.00 79.21 206 SER A N 1
ATOM 1279 C CA . SER A 1 182 ? -18.270 64.738 33.279 1.00 80.21 206 SER A CA 1
ATOM 1280 C C . SER A 1 182 ? -18.914 65.322 32.005 1.00 80.49 206 SER A C 1
ATOM 1281 O O . SER A 1 182 ? -19.577 66.364 32.055 1.00 81.05 206 SER A O 1
ATOM 1284 N N . GLN A 1 183 ? -18.709 64.650 30.871 1.00 80.08 207 GLN A N 1
ATOM 1285 C CA . GLN A 1 183 ? -19.260 65.083 29.584 1.00 79.37 207 GLN A CA 1
ATOM 1286 C C . GLN A 1 183 ? -20.523 64.294 29.260 1.00 79.88 207 GLN A C 1
ATOM 1287 O O . GLN A 1 183 ? -21.546 64.877 28.908 1.00 79.71 207 GLN A O 1
ATOM 1293 N N . ASP A 1 184 ? -20.451 62.968 29.367 1.00 81.72 208 ASP A N 1
ATOM 1294 C CA . ASP A 1 184 ? -21.616 62.130 29.091 1.00 83.58 208 ASP A CA 1
ATOM 1295 C C . ASP A 1 184 ? -22.721 62.526 30.069 1.00 84.67 208 ASP A C 1
ATOM 1296 O O . ASP A 1 184 ? -23.907 62.477 29.730 1.00 84.48 208 ASP A O 1
ATOM 1301 N N . LYS A 1 185 ? -22.314 62.922 31.279 1.00 85.66 209 LYS A N 1
ATOM 1302 C CA . LYS A 1 185 ? -23.238 63.356 32.333 1.00 85.35 209 LYS A CA 1
ATOM 1303 C C . LYS A 1 185 ? -23.928 64.633 31.860 1.00 85.96 209 LYS A C 1
ATOM 1304 O O . LYS A 1 185 ? -25.134 64.652 31.603 1.00 86.52 209 LYS A O 1
ATOM 1310 N N . LEU A 1 186 ? -23.139 65.697 31.748 1.00 85.89 210 LEU A N 1
ATOM 1311 C CA . LEU A 1 186 ? -23.618 66.997 31.299 1.00 86.04 210 LEU A CA 1
ATOM 1312 C C . LEU A 1 186 ? -24.494 66.861 30.043 1.00 86.57 210 LEU A C 1
ATOM 1313 O O . LEU A 1 186 ? -25.251 67.770 29.715 1.00 86.68 210 LEU A O 1
ATOM 1318 N N . LEU A 1 187 ? -24.392 65.732 29.342 1.00 87.43 211 LEU A N 1
ATOM 1319 C CA . LEU A 1 187 ? -25.183 65.518 28.127 1.00 89.17 211 LEU A CA 1
ATOM 1320 C C . LEU A 1 187 ? -26.607 65.078 28.445 1.00 90.25 211 LEU A C 1
ATOM 1321 O O . LEU A 1 187 ? -27.568 65.656 27.932 1.00 89.73 211 LEU A O 1
ATOM 1326 N N . ARG A 1 188 ? -26.743 64.043 29.272 1.00 91.65 212 ARG A N 1
ATOM 1327 C CA . ARG A 1 188 ? -28.068 63.563 29.652 1.00 92.39 212 ARG A CA 1
ATOM 1328 C C . ARG A 1 188 ? -28.765 64.729 30.346 1.00 92.36 212 ARG A C 1
ATOM 1329 O O . ARG A 1 188 ? -29.965 64.938 30.169 1.00 93.00 212 ARG A O 1
ATOM 1331 N N . ALA A 1 189 ? -27.993 65.499 31.112 1.00 92.03 213 ALA A N 1
ATOM 1332 C CA . ALA A 1 189 ? -28.514 66.657 31.831 1.00 92.52 213 ALA A CA 1
ATOM 1333 C C . ALA A 1 189 ? -29.149 67.667 30.875 1.00 93.16 213 ALA A C 1
ATOM 1334 O O . ALA A 1 189 ? -30.031 68.430 31.263 1.00 92.79 213 ALA A O 1
ATOM 1336 N N . GLN A 1 190 ? -28.689 67.676 29.629 1.00 95.75 214 GLN A N 1
ATOM 1337 C CA . GLN A 1 190 ? -29.234 68.579 28.620 1.00 97.95 214 GLN A CA 1
ATOM 1338 C C . GLN A 1 190 ? -30.615 68.063 28.233 1.00 99.93 214 GLN A C 1
ATOM 1339 O O . GLN A 1 190 ? -31.570 68.837 28.098 1.00 100.44 214 GLN A O 1
ATOM 1345 N N . LYS A 1 191 ? -30.704 66.744 28.069 1.00 101.96 215 LYS A N 1
ATOM 1346 C CA . LYS A 1 191 ? -31.948 66.068 27.704 1.00 104.50 215 LYS A CA 1
ATOM 1347 C C . LYS A 1 191 ? -32.918 66.069 28.894 1.00 105.45 215 LYS A C 1
ATOM 1348 O O . LYS A 1 191 ? -33.777 65.190 29.012 1.00 105.03 215 LYS A O 1
ATOM 1354 N N . ASP A 1 192 ? -32.756 67.064 29.771 1.00 106.52 216 ASP A N 1
ATOM 1355 C CA . ASP A 1 192 ? -33.596 67.240 30.961 1.00 106.43 216 ASP A CA 1
ATOM 1356 C C . ASP A 1 192 ? -34.720 68.231 30.651 1.00 106.76 216 ASP A C 1
ATOM 1357 O O . ASP A 1 192 ? -34.568 69.451 30.803 1.00 106.06 216 ASP A O 1
ATOM 1359 N N . ARG A 1 193 ? -35.840 67.666 30.208 1.00 107.13 217 ARG A N 1
ATOM 1360 C CA . ARG A 1 193 ? -37.050 68.389 29.833 1.00 106.62 217 ARG A CA 1
ATOM 1361 C C . ARG A 1 193 ? -37.711 67.531 28.756 1.00 106.43 217 ARG A C 1
ATOM 1362 O O . ARG A 1 193 ? -38.896 67.197 28.854 1.00 105.38 217 ARG A O 1
ATOM 1364 N N . ALA A 1 194 ? -36.920 67.160 27.747 1.00 105.89 218 ALA A N 1
ATOM 1365 C CA . ALA A 1 194 ? -37.389 66.338 26.629 1.00 105.63 218 ALA A CA 1
ATOM 1366 C C . ALA A 1 194 ? -37.637 64.863 27.006 1.00 106.01 218 ALA A C 1
ATOM 1367 O O . ALA A 1 194 ? -38.765 64.378 26.768 1.00 105.56 218 ALA A O 1
#

Sequence (187 aa):
TELIKQGEQLEQMAQQLEQLKSQLETQKNMYESMAKTTNLGDLLGTSTNTLANNLPDNWKEVYSDAMNSSSSVTPSVNSMMGQFNAEVDDMTPSEAIAYMNKKLAEKGAYDRVMAEKAYNNQMQELSDMQALTEQIKSTPDLKSIADLQARIQTSQGAIQGEQAKLNLMNMLQQSQDKLLRAQKDRA

CATH classification: 1.20.58.430